Protein AF-A0A7V1Z6K3-F1 (afdb_monomer_lite)

Secondary structure (DSSP, 8-state):
---HHHHHHHHHHHHHHHTT---SPPPHHHHHHHHH-HHHHHHHHHHHHHHHHHHHS-PPPPSS-HHHHHHHHHHHHHHHHHHHHHHHHHHHHHHHHHHHHHHHHS-----THHHHTTTT----STTSSS--S-------------------------------HHHHHHHTS-HHHHHHHHHHHHHHHHHHHHHHHHTTSTTPPPPPPPHHHHHHHHHHHHHHHHHHHHTTS--GGG----

pLDDT: mean 70.97, std 20.55, range [34.81, 98.19]

Structure (mmCIF, N/CA/C/O backbone):
data_AF-A0A7V1Z6K3-F1
#
_entry.id   AF-A0A7V1Z6K3-F1
#
loop_
_atom_site.group_PDB
_atom_site.id
_atom_site.type_symbol
_atom_site.label_atom_id
_atom_site.label_alt_id
_atom_site.label_comp_id
_atom_site.label_asym_id
_atom_site.label_entity_id
_atom_site.label_seq_id
_atom_site.pdbx_PDB_ins_code
_atom_site.Cartn_x
_atom_site.Cartn_y
_atom_site.Cartn_z
_atom_site.occupancy
_atom_site.B_iso_or_equiv
_atom_site.auth_seq_id
_atom_site.auth_comp_id
_atom_site.auth_asym_id
_atom_site.auth_atom_id
_atom_site.pdbx_PDB_model_num
ATOM 1 N N . MET A 1 1 ? -29.858 19.186 30.151 1.00 49.78 1 MET A N 1
ATOM 2 C CA . MET A 1 1 ? -29.370 19.042 28.762 1.00 49.78 1 MET A CA 1
ATOM 3 C C . MET A 1 1 ? -27.917 18.583 28.813 1.00 49.78 1 MET A C 1
ATOM 5 O O . MET A 1 1 ? -27.061 19.369 29.191 1.00 49.78 1 MET A O 1
ATOM 9 N N . LYS A 1 2 ? -27.649 17.292 28.568 1.00 55.41 2 LYS A N 1
ATOM 10 C CA . LYS A 1 2 ? -26.280 16.743 28.526 1.00 55.41 2 LYS A CA 1
ATOM 11 C C . LYS A 1 2 ? -25.554 17.328 27.310 1.00 55.41 2 LYS A C 1
ATOM 13 O O . LYS A 1 2 ? -26.134 17.393 26.231 1.00 55.41 2 LYS A O 1
ATOM 18 N N . SER A 1 3 ? -24.321 17.784 27.497 1.00 59.12 3 SER A N 1
ATOM 19 C CA . SER A 1 3 ? -23.484 18.360 26.447 1.00 59.12 3 SER A CA 1
ATOM 20 C C . SER A 1 3 ? -23.285 17.347 25.311 1.00 59.12 3 SER A C 1
ATOM 22 O O . SER A 1 3 ? -22.744 16.267 25.519 1.00 59.12 3 SER A O 1
ATOM 24 N N . ALA A 1 4 ? -23.738 17.684 24.100 1.00 77.44 4 ALA A N 1
ATOM 25 C CA . ALA A 1 4 ? -23.647 16.807 22.925 1.00 77.44 4 ALA A CA 1
ATOM 26 C C . ALA A 1 4 ? -22.202 16.631 22.408 1.00 77.44 4 ALA A C 1
ATOM 28 O O . ALA A 1 4 ? -21.864 15.602 21.829 1.00 77.44 4 ALA A O 1
ATOM 29 N N . ARG A 1 5 ? -21.331 17.618 22.662 1.00 86.44 5 ARG A N 1
ATOM 30 C CA . ARG A 1 5 ? -19.934 17.644 22.194 1.00 86.44 5 ARG A CA 1
ATOM 31 C C . ARG A 1 5 ? -19.065 16.465 22.681 1.00 86.44 5 ARG A C 1
ATOM 33 O O . ARG A 1 5 ? -18.424 15.8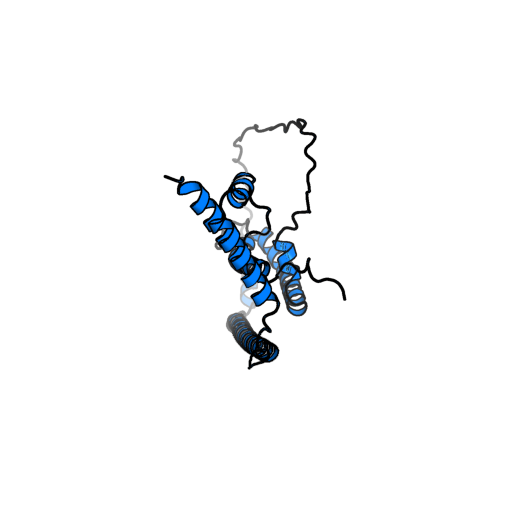55 21.834 1.00 86.44 5 ARG A O 1
ATOM 40 N N . PRO A 1 6 ? -19.021 16.092 23.978 1.00 90.50 6 PRO A N 1
ATOM 41 C CA . PRO A 1 6 ? -18.181 14.978 24.438 1.00 90.50 6 PRO A CA 1
ATOM 42 C C . PRO A 1 6 ? -18.599 13.614 23.868 1.00 90.50 6 PRO A C 1
ATOM 44 O O . PRO A 1 6 ? -17.731 12.803 23.550 1.00 90.50 6 PRO A O 1
ATOM 47 N N . CYS A 1 7 ? -19.901 13.382 23.659 1.00 95.94 7 CYS A N 1
ATOM 48 C CA . CYS A 1 7 ? -20.378 12.157 23.013 1.00 95.94 7 CYS A CA 1
ATOM 49 C C . CYS A 1 7 ? -19.880 12.056 21.566 1.00 95.94 7 CYS A C 1
ATOM 51 O O . CYS A 1 7 ? -19.501 10.978 21.122 1.00 95.94 7 CYS A O 1
ATOM 53 N N . GLN A 1 8 ? -19.854 13.179 20.843 1.00 96.06 8 GLN A N 1
ATOM 54 C CA . GLN A 1 8 ? -19.371 13.225 19.465 1.00 96.06 8 GLN A CA 1
ATOM 55 C C . GLN A 1 8 ? -17.869 12.924 19.375 1.00 96.06 8 GLN A C 1
ATOM 57 O O . GLN A 1 8 ? -17.459 12.142 18.525 1.00 96.06 8 GLN A O 1
ATOM 62 N N . VAL A 1 9 ? -17.054 13.477 20.281 1.00 95.44 9 VAL A N 1
ATOM 63 C CA . VAL A 1 9 ? -15.609 13.180 20.333 1.00 95.44 9 VAL A CA 1
ATOM 64 C C . VAL A 1 9 ? -15.367 11.695 20.621 1.00 95.44 9 VAL A C 1
ATOM 66 O O . VAL A 1 9 ? -14.554 11.066 19.950 1.00 95.44 9 VAL A O 1
ATOM 69 N N . CYS A 1 10 ? -16.106 11.115 21.571 1.00 96.62 10 CYS A N 1
ATOM 70 C CA . CYS A 1 10 ? -16.016 9.687 21.875 1.00 96.62 10 CYS A CA 1
ATOM 71 C C . CYS A 1 10 ? -16.455 8.815 20.688 1.00 96.62 10 CYS A C 1
ATOM 73 O O . CYS A 1 10 ? -15.793 7.832 20.378 1.00 96.62 10 CYS A O 1
ATOM 75 N N . GLN A 1 11 ? -17.527 9.196 19.990 1.00 97.00 11 GLN A N 1
ATOM 76 C CA . GLN A 1 11 ? -17.992 8.485 18.801 1.00 97.00 11 GLN A CA 1
ATOM 77 C C . GLN A 1 11 ? -16.965 8.524 17.666 1.00 97.00 11 GLN A C 1
ATOM 79 O O . GLN A 1 11 ? -16.714 7.487 17.061 1.00 97.00 11 GLN A O 1
ATOM 84 N N . ASN A 1 12 ? -16.352 9.680 17.404 1.00 96.38 12 ASN A N 1
ATOM 85 C CA . ASN A 1 12 ? -15.303 9.795 16.392 1.00 96.38 12 ASN A CA 1
ATOM 86 C C . ASN A 1 12 ? -14.096 8.918 16.742 1.00 96.38 12 ASN A C 1
ATOM 88 O O . ASN A 1 12 ? -13.569 8.246 15.869 1.00 96.38 12 ASN A 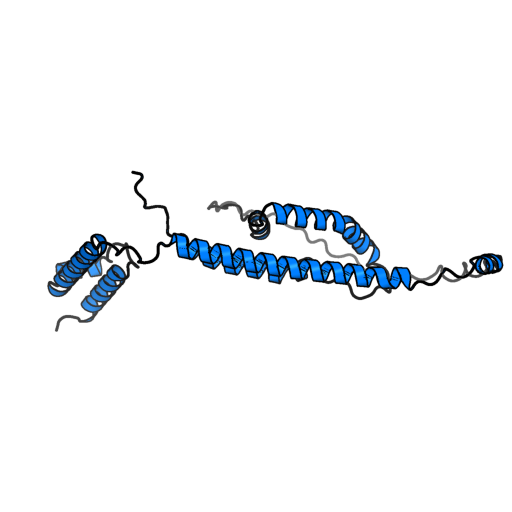O 1
ATOM 92 N N . TRP A 1 13 ? -13.704 8.873 18.018 1.00 96.62 13 TRP A N 1
ATOM 93 C CA . TRP A 1 13 ? -12.616 8.002 18.463 1.00 96.62 13 TRP A CA 1
ATOM 94 C C . TRP A 1 13 ? -12.956 6.504 18.330 1.00 96.62 13 TRP A C 1
ATOM 96 O O . TRP A 1 13 ? -12.120 5.713 17.905 1.00 96.62 13 TRP A O 1
ATOM 106 N N . ILE A 1 14 ? -14.194 6.097 18.640 1.00 97.12 14 ILE A N 1
ATOM 107 C CA . ILE A 1 14 ? -14.647 4.713 18.404 1.00 97.12 14 ILE A CA 1
ATOM 108 C C . ILE A 1 14 ? -14.619 4.387 16.903 1.00 97.12 14 ILE A C 1
ATOM 110 O O . ILE A 1 14 ? -14.245 3.279 16.532 1.00 97.12 14 ILE A O 1
ATOM 114 N N . GLN A 1 15 ? -14.986 5.342 16.046 1.00 96.94 15 GLN A N 1
ATOM 115 C CA . GLN A 1 15 ? -14.943 5.167 14.596 1.00 96.94 15 GLN A CA 1
ATOM 116 C C . GLN A 1 15 ? -13.504 4.969 14.098 1.00 96.94 15 GLN A C 1
ATOM 118 O O . GLN A 1 15 ? -13.240 3.975 13.435 1.00 96.94 15 GLN A O 1
ATOM 123 N N . THR A 1 16 ? -12.554 5.813 14.514 1.00 96.19 16 THR A N 1
ATOM 124 C CA . THR A 1 16 ? -11.133 5.652 14.143 1.00 96.19 16 THR A CA 1
ATOM 125 C C . THR A 1 16 ? -10.532 4.336 14.643 1.00 96.19 16 THR A C 1
ATOM 127 O O . THR A 1 16 ? -9.636 3.778 14.013 1.00 96.19 16 THR A O 1
ATOM 130 N N . LEU A 1 17 ? -11.038 3.816 15.767 1.00 95.56 17 LEU A N 1
ATOM 131 C CA . LEU A 1 17 ? -10.670 2.499 16.287 1.00 95.56 17 LEU A CA 1
ATOM 132 C C . LEU A 1 17 ? -11.230 1.360 15.415 1.00 95.56 17 LEU A C 1
ATOM 134 O O . LEU A 1 17 ? -10.537 0.373 15.191 1.00 95.56 17 LEU A O 1
ATOM 138 N N . LEU A 1 18 ? -12.454 1.492 14.892 1.00 96.00 18 LEU A N 1
ATOM 139 C CA . LEU A 1 18 ? -13.043 0.525 13.954 1.00 96.00 18 LEU A CA 1
ATOM 140 C C . LEU A 1 18 ? -12.371 0.546 12.575 1.00 96.00 18 LEU A C 1
ATOM 142 O O . LEU A 1 18 ? -12.244 -0.504 11.951 1.00 96.00 18 LEU A O 1
ATOM 146 N N . ASP A 1 19 ? -11.905 1.714 12.136 1.00 96.00 19 ASP A N 1
ATOM 147 C CA . ASP A 1 19 ? -11.198 1.895 10.863 1.00 96.00 19 ASP A CA 1
ATOM 148 C C . ASP A 1 19 ? -9.725 1.436 10.932 1.00 96.00 19 ASP A C 1
ATOM 150 O O . ASP A 1 19 ? -8.994 1.499 9.945 1.00 96.00 19 ASP A O 1
ATOM 154 N N . ASN A 1 20 ? -9.289 0.922 12.091 1.00 92.25 20 ASN A N 1
ATOM 155 C CA . ASN A 1 20 ? -7.926 0.460 12.355 1.00 92.25 20 ASN A CA 1
ATOM 156 C C . ASN A 1 20 ? -6.853 1.561 12.202 1.00 92.25 20 ASN A C 1
ATOM 158 O O . ASN A 1 20 ? -5.672 1.271 12.006 1.00 92.25 20 ASN A O 1
ATOM 162 N N . GLU A 1 21 ? -7.267 2.829 12.298 1.00 91.50 21 GLU A N 1
ATOM 163 C CA . GLU A 1 21 ? -6.408 4.007 12.144 1.00 91.50 21 GLU A CA 1
ATOM 164 C C . GLU A 1 21 ? -5.775 4.445 13.470 1.00 91.50 21 GLU A C 1
ATOM 166 O O . GLU A 1 21 ? -4.755 5.137 13.470 1.00 91.50 21 GLU A O 1
ATOM 171 N N . CYS A 1 22 ? -6.343 4.043 14.615 1.00 80.31 22 CYS A N 1
ATOM 172 C CA . CYS A 1 22 ? -5.775 4.357 15.922 1.00 80.31 22 CYS A CA 1
ATOM 173 C C . CYS A 1 22 ? -5.611 3.127 16.826 1.00 80.31 22 CYS A C 1
ATOM 175 O O . CYS A 1 22 ? -6.577 2.518 17.281 1.00 80.31 22 CYS A O 1
ATOM 177 N N . TRP A 1 23 ? -4.357 2.835 17.171 1.00 82.19 23 TRP A N 1
ATOM 178 C CA . TRP A 1 23 ? -3.984 1.928 18.267 1.00 82.19 23 TRP A CA 1
ATOM 179 C C . TRP A 1 23 ? -3.614 2.685 19.549 1.00 82.19 23 TRP A C 1
ATOM 181 O O . TRP A 1 23 ? -3.215 2.090 20.545 1.00 82.19 23 TRP A O 1
ATOM 191 N N . VAL A 1 24 ? -3.715 4.015 19.512 1.00 88.81 24 VAL A N 1
ATOM 192 C CA . VAL A 1 24 ? -3.319 4.899 20.608 1.00 88.81 24 VAL A CA 1
ATOM 193 C C . VAL A 1 24 ? -4.391 4.893 21.695 1.00 88.81 24 VAL A C 1
ATOM 195 O O . VAL A 1 24 ? -5.591 4.892 21.403 1.00 88.81 24 VAL A O 1
ATOM 198 N N . GLU A 1 25 ? -3.953 4.924 22.955 1.00 91.44 25 GLU A N 1
ATOM 199 C CA . GLU A 1 25 ? -4.845 5.069 24.104 1.00 91.44 25 GLU A CA 1
ATOM 200 C C . GLU A 1 25 ? -5.769 6.294 23.950 1.00 91.44 25 GLU A C 1
ATOM 202 O O . GLU A 1 25 ? -5.350 7.342 23.443 1.00 91.44 25 GLU A O 1
ATOM 207 N N . PRO A 1 26 ? -7.043 6.193 24.377 1.00 93.50 26 PRO A N 1
ATOM 208 C CA . PRO A 1 26 ? -7.972 7.309 24.291 1.00 93.50 26 PRO A CA 1
ATOM 209 C C . PRO A 1 26 ? -7.441 8.502 25.084 1.00 93.50 26 PRO A C 1
ATOM 211 O O . PRO A 1 26 ? -6.980 8.355 26.217 1.00 93.50 26 PRO A O 1
ATOM 214 N N . ALA A 1 27 ? -7.595 9.708 24.533 1.00 94.75 27 ALA A N 1
ATOM 215 C CA . ALA A 1 27 ? -7.284 10.930 25.266 1.00 94.75 27 ALA A CA 1
ATOM 216 C C . ALA A 1 27 ? -7.992 10.930 26.643 1.00 94.75 27 ALA A C 1
ATOM 218 O O . ALA A 1 27 ? -9.146 10.488 26.729 1.00 94.75 27 ALA A O 1
ATOM 219 N N . PRO A 1 28 ? -7.383 11.478 27.714 1.00 95.69 28 PRO A N 1
ATOM 220 C CA . PRO A 1 28 ? -7.932 11.402 29.073 1.00 95.69 28 PRO A CA 1
ATOM 221 C C . PRO A 1 28 ? -9.391 11.870 29.192 1.00 95.69 28 PRO A C 1
ATOM 223 O O . PRO A 1 28 ? -10.180 11.293 29.940 1.00 95.69 28 PRO A O 1
ATOM 226 N N . ALA A 1 29 ? -9.782 12.875 28.400 1.00 94.25 29 ALA A N 1
ATOM 227 C CA . ALA A 1 29 ? -11.156 13.374 28.335 1.00 94.25 29 ALA A CA 1
ATOM 228 C C . ALA A 1 29 ? -12.162 12.322 27.823 1.00 94.25 29 ALA A C 1
ATOM 230 O O . ALA A 1 29 ? -13.284 12.241 28.325 1.00 94.25 29 ALA A O 1
ATOM 231 N N . VAL A 1 30 ? -11.767 11.491 26.851 1.00 96.00 30 VAL A N 1
ATOM 232 C CA . VAL A 1 30 ? -12.587 10.383 26.334 1.00 96.00 30 VAL A CA 1
ATOM 233 C C . VAL A 1 30 ? -12.700 9.284 27.388 1.00 96.00 30 VAL A C 1
ATOM 235 O O . VAL A 1 30 ? -13.804 8.801 27.637 1.00 96.00 30 VAL A O 1
ATOM 238 N N . GLY A 1 31 ? -11.604 8.960 28.082 1.00 95.81 31 GLY A N 1
ATOM 239 C CA . GLY A 1 31 ? -11.614 8.012 29.201 1.00 95.81 31 GLY A CA 1
ATOM 240 C C . GLY A 1 31 ? -12.573 8.430 30.324 1.00 95.81 31 GLY A C 1
ATOM 241 O O . GLY A 1 31 ? -13.433 7.651 30.740 1.00 95.81 31 GLY A O 1
ATOM 242 N N . GLN A 1 32 ? -12.512 9.695 30.755 1.00 95.94 32 GLN A N 1
ATOM 243 C CA . GLN A 1 32 ? -13.441 10.251 31.751 1.00 95.94 32 GLN A CA 1
ATOM 244 C C . GLN A 1 32 ? -14.902 10.239 31.263 1.00 95.94 32 GLN A C 1
ATOM 246 O O . GLN A 1 32 ? -15.830 9.969 32.035 1.00 95.94 32 GLN A O 1
ATOM 251 N N . HIS A 1 33 ? -15.135 10.492 29.971 1.00 96.25 33 HIS A N 1
ATOM 252 C CA . HIS A 1 33 ? -16.476 10.417 29.397 1.00 96.25 33 HIS A CA 1
ATOM 253 C C . HIS A 1 33 ? -17.023 8.981 29.377 1.00 96.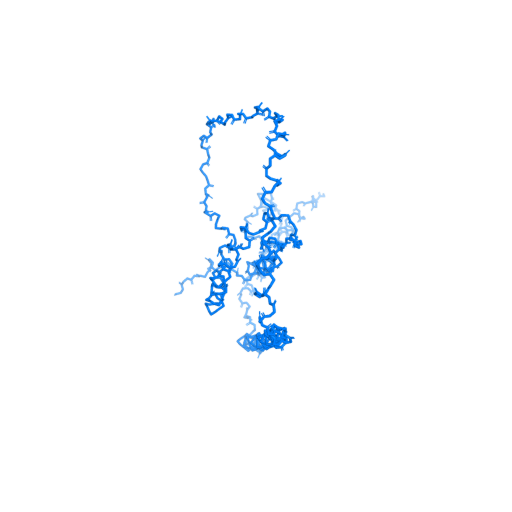25 33 HIS A C 1
ATOM 255 O O . HIS A 1 33 ? -18.158 8.757 29.791 1.00 96.25 33 HIS A O 1
ATOM 261 N N . LEU A 1 34 ? -16.223 7.991 28.977 1.00 97.00 34 LEU A N 1
ATOM 262 C CA . LEU A 1 34 ? -16.607 6.571 28.985 1.00 97.00 34 LEU A CA 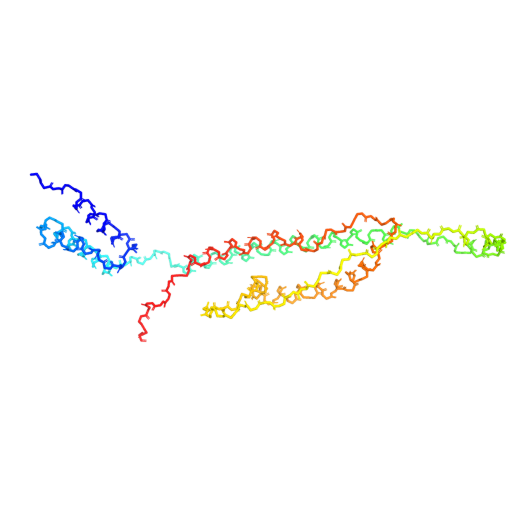1
ATOM 263 C C . LEU A 1 34 ? -16.932 6.056 30.402 1.00 97.00 34 LEU A C 1
ATOM 265 O O . LEU A 1 34 ? -17.841 5.236 30.593 1.00 97.00 34 LEU A O 1
ATOM 269 N N . ALA A 1 35 ? -16.247 6.585 31.419 1.00 96.88 35 ALA A N 1
ATOM 270 C CA . ALA A 1 35 ? -16.529 6.284 32.821 1.00 96.88 35 ALA A CA 1
ATOM 271 C C . ALA A 1 35 ? -17.888 6.836 33.301 1.00 96.88 35 ALA A C 1
ATOM 273 O O . ALA A 1 35 ? -18.522 6.232 34.166 1.00 96.88 35 ALA A O 1
ATOM 274 N N . SER A 1 36 ? -18.381 7.931 32.714 1.00 96.44 36 SER A N 1
ATOM 275 C CA . SER A 1 36 ? -19.627 8.600 33.133 1.00 96.44 36 SER A CA 1
ATOM 276 C C . SER A 1 36 ? -20.830 8.341 32.214 1.00 96.44 36 SER A C 1
ATOM 278 O O . SER A 1 36 ? -21.978 8.466 32.646 1.00 96.44 36 SER A O 1
ATOM 280 N N . CYS A 1 37 ? -20.600 7.973 30.951 1.00 97.25 37 CYS A N 1
ATOM 281 C CA . CYS A 1 37 ? -21.634 7.824 29.930 1.00 97.25 37 CYS A CA 1
ATOM 282 C C . CYS A 1 37 ? -21.892 6.341 29.587 1.00 97.25 37 CYS A C 1
ATOM 284 O O . CYS A 1 37 ? -21.104 5.748 28.844 1.00 97.25 37 CYS A O 1
ATOM 286 N N . PRO A 1 38 ? -23.003 5.731 30.058 1.00 97.19 38 PRO A N 1
ATOM 287 C CA . PRO A 1 38 ? -23.287 4.313 29.812 1.00 97.19 38 PRO A CA 1
ATOM 288 C C . PRO A 1 38 ? -23.487 4.005 28.322 1.00 97.19 38 PRO A C 1
ATOM 290 O O . PRO A 1 38 ? -22.979 3.006 27.832 1.00 97.19 38 PRO A O 1
ATOM 293 N N . VAL A 1 39 ? -24.112 4.918 27.573 1.00 96.88 39 VAL A N 1
ATOM 294 C CA . VAL A 1 39 ? -24.357 4.750 26.130 1.00 96.88 39 VAL A CA 1
ATOM 295 C C . VAL A 1 39 ? -23.048 4.639 25.341 1.00 96.88 39 VAL A C 1
ATOM 297 O O . VAL A 1 39 ? -22.920 3.791 24.464 1.00 96.88 39 VAL A O 1
ATOM 300 N N . CYS A 1 40 ? -22.053 5.482 25.640 1.00 97.25 40 CYS A N 1
ATOM 301 C CA . CYS A 1 40 ? -20.762 5.411 24.948 1.00 97.25 40 CYS A CA 1
ATOM 302 C C . CYS A 1 40 ? -19.968 4.161 25.349 1.00 97.25 40 CYS A C 1
ATOM 304 O O . CYS A 1 40 ? -19.255 3.602 24.521 1.00 97.25 40 CYS A O 1
ATOM 306 N N . ARG A 1 41 ? -20.138 3.679 26.586 1.00 98.00 41 ARG A N 1
ATOM 307 C CA . ARG A 1 41 ? -19.538 2.423 27.049 1.00 98.00 41 ARG A CA 1
ATOM 308 C C . ARG A 1 41 ? -20.123 1.204 26.341 1.00 98.00 41 ARG A C 1
ATOM 310 O O . ARG A 1 41 ? -19.364 0.352 25.898 1.00 98.00 41 ARG A O 1
ATOM 317 N N . GLU A 1 42 ? -21.444 1.141 26.197 1.00 98.19 42 GLU A N 1
ATOM 318 C CA . GLU A 1 42 ? -22.120 0.081 25.438 1.00 98.19 42 GLU A CA 1
ATOM 319 C C . GLU A 1 42 ? -21.672 0.072 23.972 1.00 98.19 42 GLU A C 1
ATOM 321 O O . GLU A 1 42 ? -21.369 -0.985 23.425 1.00 98.19 42 GLU A O 1
ATOM 326 N N . ARG A 1 43 ? -21.542 1.254 23.352 1.00 97.88 43 ARG A N 1
ATOM 327 C CA . ARG A 1 43 ? -21.010 1.385 21.985 1.00 97.88 43 ARG A CA 1
ATOM 328 C C . ARG A 1 43 ? -19.570 0.895 21.867 1.00 97.88 43 ARG A C 1
ATOM 330 O O . ARG A 1 43 ? -19.256 0.193 20.913 1.00 97.88 43 ARG A O 1
ATOM 337 N N . LEU A 1 44 ? -18.711 1.237 22.828 1.00 97.38 44 LEU A N 1
ATOM 338 C CA . LEU A 1 44 ? -17.332 0.750 22.851 1.00 97.38 44 LEU A CA 1
ATOM 339 C C . LEU A 1 44 ? -17.281 -0.777 23.003 1.00 97.38 44 LEU A C 1
ATOM 341 O O . LEU A 1 44 ? -16.547 -1.431 22.270 1.00 97.38 44 LEU A O 1
ATOM 345 N N . ALA A 1 45 ? -18.088 -1.349 23.900 1.00 97.94 45 ALA A N 1
ATOM 346 C CA . ALA A 1 45 ? -18.171 -2.797 24.077 1.00 97.94 45 ALA A CA 1
ATOM 347 C C . ALA A 1 45 ? -18.653 -3.503 22.797 1.00 97.94 45 ALA A C 1
ATOM 349 O O . ALA A 1 45 ? -18.092 -4.526 22.409 1.00 97.94 45 ALA A O 1
ATOM 350 N N . ALA A 1 46 ? -19.642 -2.933 22.100 1.00 97.69 46 ALA A N 1
ATOM 351 C CA . ALA A 1 46 ? -20.108 -3.442 20.812 1.00 97.69 46 ALA A CA 1
ATOM 352 C C . ALA A 1 46 ? -19.021 -3.361 19.725 1.00 97.69 46 ALA A C 1
ATOM 354 O O . ALA A 1 46 ? -18.828 -4.323 18.984 1.00 97.69 46 ALA A O 1
ATOM 355 N N . ALA A 1 47 ? -18.274 -2.254 19.658 1.00 96.88 47 ALA A N 1
ATOM 356 C CA . ALA A 1 47 ? -17.154 -2.097 18.731 1.00 96.88 47 ALA A CA 1
ATOM 357 C C . ALA A 1 47 ? -16.038 -3.122 19.001 1.00 96.88 47 ALA A C 1
ATOM 359 O O . ALA A 1 47 ? -15.550 -3.765 18.076 1.00 96.88 47 ALA A O 1
ATOM 360 N N . GLN A 1 48 ? -15.682 -3.345 20.269 1.00 96.00 48 GLN A N 1
ATOM 361 C CA . GLN A 1 48 ? -14.703 -4.364 20.660 1.00 96.00 48 GLN A CA 1
ATOM 362 C C . GLN A 1 48 ? -15.177 -5.781 20.320 1.00 96.00 48 GLN A C 1
ATOM 364 O O . GLN A 1 48 ? -14.400 -6.576 19.793 1.00 96.00 48 GLN A O 1
ATOM 369 N N . ALA A 1 49 ? -16.451 -6.096 20.573 1.00 97.56 49 ALA A N 1
ATOM 370 C CA . ALA A 1 49 ? -17.033 -7.382 20.202 1.00 97.56 49 ALA A CA 1
ATOM 371 C C . ALA A 1 49 ? -17.003 -7.604 18.681 1.00 97.56 49 ALA A C 1
ATOM 373 O O . ALA A 1 49 ? -16.680 -8.702 18.233 1.00 97.56 49 ALA A O 1
ATOM 374 N N . LEU A 1 50 ? -17.276 -6.561 17.891 1.00 96.69 50 LEU A N 1
ATOM 375 C CA . LEU A 1 50 ? -17.184 -6.608 16.433 1.00 96.69 50 LEU A CA 1
ATOM 376 C C . LEU A 1 50 ? -15.745 -6.847 15.961 1.00 96.69 50 LEU A C 1
ATOM 378 O O . LEU A 1 50 ? -15.524 -7.724 15.131 1.00 96.69 50 LEU A O 1
ATOM 382 N N . LEU A 1 51 ? -14.764 -6.124 16.506 1.00 94.44 51 LEU A N 1
ATOM 383 C CA . LEU A 1 51 ? -13.351 -6.320 16.163 1.00 94.44 51 LEU A CA 1
ATOM 384 C C . LEU A 1 51 ? -12.866 -7.730 16.516 1.00 94.44 51 LEU A C 1
ATOM 386 O O . LEU A 1 51 ? -12.156 -8.354 15.729 1.00 94.44 51 LEU A O 1
ATOM 390 N N . LEU A 1 52 ? -13.286 -8.267 17.665 1.00 95.75 52 LEU A N 1
ATOM 391 C CA . LEU A 1 52 ? -13.016 -9.658 18.027 1.00 95.75 52 LEU A CA 1
ATOM 392 C C . LEU A 1 52 ? -13.678 -10.628 17.045 1.00 95.75 52 LEU A C 1
ATOM 394 O O . LEU A 1 52 ? -13.028 -11.565 16.591 1.00 95.75 52 LEU A O 1
ATOM 398 N N . ALA A 1 53 ? -14.938 -10.394 16.677 1.00 96.44 53 ALA A N 1
ATOM 399 C CA . ALA A 1 53 ? -15.642 -11.229 15.711 1.00 96.44 53 ALA A CA 1
ATOM 400 C C . ALA A 1 53 ? -14.954 -11.222 14.339 1.00 96.44 53 ALA A C 1
ATOM 402 O O . 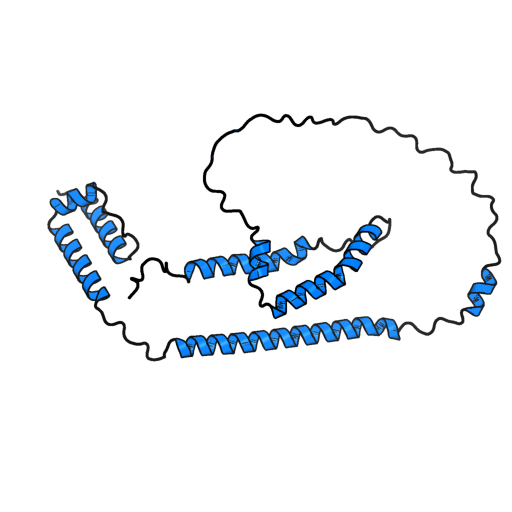ALA A 1 53 ? -14.771 -12.288 13.764 1.00 96.44 53 ALA A O 1
ATOM 403 N N . ILE A 1 54 ? -14.512 -10.058 13.850 1.00 94.31 54 ILE A N 1
ATOM 404 C CA . ILE A 1 54 ? -13.753 -9.924 12.597 1.00 94.31 54 ILE A CA 1
ATOM 405 C C . ILE A 1 54 ? -12.409 -10.652 12.699 1.00 94.31 54 ILE A C 1
ATOM 407 O O . ILE A 1 54 ? -12.021 -11.348 11.766 1.00 94.31 54 ILE A O 1
ATOM 411 N N . ARG A 1 55 ? -11.717 -10.554 13.840 1.00 92.81 55 ARG A N 1
ATOM 412 C CA . ARG A 1 55 ? -10.441 -11.248 14.065 1.00 92.81 55 ARG A CA 1
ATOM 413 C C . ARG A 1 55 ? -10.575 -12.771 13.995 1.00 92.81 55 ARG A C 1
ATOM 415 O O . ARG A 1 55 ? -9.661 -13.434 13.515 1.00 92.81 55 ARG A O 1
ATOM 422 N N . TYR A 1 56 ? -11.685 -13.318 14.484 1.00 94.19 56 TYR A N 1
ATOM 423 C CA . TYR A 1 56 ? -11.979 -14.753 14.409 1.00 94.19 56 TYR A CA 1
ATOM 424 C C . TYR A 1 56 ? -12.778 -15.146 13.165 1.00 94.19 56 TYR A C 1
ATOM 426 O O . TYR A 1 56 ? -13.060 -16.329 12.968 1.00 94.19 56 TYR A O 1
ATOM 434 N N . TRP A 1 57 ? -13.144 -14.181 12.322 1.00 95.62 57 TRP A N 1
ATOM 435 C CA . TRP A 1 57 ? -13.841 -14.460 11.083 1.00 95.62 57 TRP A CA 1
ATOM 436 C C . TRP A 1 57 ? -12.879 -15.180 10.147 1.00 95.62 57 TRP A C 1
ATOM 438 O O . TRP A 1 57 ? -11.859 -14.628 9.733 1.00 95.62 57 TRP A O 1
ATOM 448 N N . SER A 1 58 ? -13.197 -16.428 9.806 1.00 91.94 58 SER A N 1
ATOM 449 C CA . SER A 1 58 ? -12.435 -17.172 8.812 1.00 91.94 58 SER A CA 1
ATOM 450 C C . SER A 1 58 ? -12.498 -16.407 7.495 1.00 91.94 58 SER A C 1
ATOM 452 O O . SER A 1 58 ? -13.567 -16.310 6.882 1.00 91.94 58 SER A O 1
ATOM 454 N N . VAL A 1 59 ? -11.370 -15.841 7.072 1.00 87.69 59 VAL A N 1
ATOM 455 C CA . VAL A 1 59 ? -11.258 -15.221 5.753 1.00 87.69 59 VAL A CA 1
ATOM 456 C C . VAL A 1 59 ? -11.577 -16.317 4.734 1.00 87.69 59 VAL A C 1
ATOM 458 O O . VAL A 1 59 ? -10.887 -17.340 4.736 1.00 87.69 59 VAL A O 1
ATOM 461 N N . PRO A 1 60 ? -12.637 -16.173 3.916 1.00 85.19 60 PRO A N 1
ATOM 462 C CA . PRO A 1 60 ? -12.953 -17.183 2.922 1.00 85.19 60 PRO A CA 1
ATOM 463 C C . PRO A 1 60 ? -11.757 -17.324 1.987 1.00 85.19 60 PRO A C 1
ATOM 465 O O . PRO A 1 60 ? -11.231 -16.325 1.488 1.00 85.19 60 PRO A O 1
ATOM 468 N N . GLU A 1 61 ? -11.314 -18.561 1.772 1.00 84.12 61 GLU A N 1
ATOM 469 C CA . GLU A 1 61 ? -10.237 -18.827 0.829 1.00 84.12 61 GLU A CA 1
ATOM 470 C C . GLU A 1 61 ? -10.676 -18.307 -0.550 1.00 84.12 61 GLU A C 1
ATOM 472 O O . GLU A 1 61 ? -11.776 -18.636 -1.014 1.00 84.12 61 GLU A O 1
ATOM 477 N N . PRO A 1 62 ? -9.886 -17.435 -1.200 1.00 83.56 62 PRO A N 1
ATOM 478 C CA . PRO A 1 62 ? -10.268 -16.903 -2.495 1.00 83.56 62 PRO A CA 1
ATOM 479 C C . PRO A 1 62 ? -10.419 -18.061 -3.487 1.00 83.56 62 PRO A C 1
ATOM 481 O O . PRO A 1 62 ? -9.527 -18.896 -3.621 1.00 83.56 62 PRO A O 1
ATOM 484 N N . ALA A 1 63 ? -11.533 -18.085 -4.229 1.00 84.69 63 ALA A N 1
ATOM 485 C CA . ALA A 1 63 ? -11.836 -19.148 -5.196 1.00 84.69 63 ALA A CA 1
ATOM 486 C C . ALA A 1 63 ? -10.720 -19.357 -6.239 1.00 84.69 63 ALA A C 1
ATOM 488 O O . ALA A 1 63 ? -10.563 -20.440 -6.803 1.00 84.69 63 ALA A O 1
ATOM 489 N N . THR A 1 64 ? -9.928 -18.314 -6.496 1.00 83.06 64 THR A N 1
ATOM 490 C CA . THR A 1 64 ? -8.683 -18.402 -7.253 1.00 83.06 64 THR A CA 1
ATOM 491 C C . THR A 1 64 ? -7.494 -18.173 -6.328 1.00 83.06 64 THR A C 1
ATOM 493 O O . THR A 1 64 ? -7.397 -17.087 -5.749 1.00 83.06 64 THR A O 1
ATOM 496 N N . PRO A 1 65 ? -6.545 -19.122 -6.239 1.00 82.69 65 PRO A N 1
ATOM 497 C CA . PRO A 1 65 ? -5.377 -18.951 -5.395 1.00 82.69 65 PRO A CA 1
ATOM 498 C C . PRO A 1 65 ? -4.562 -17.741 -5.878 1.00 82.69 65 PRO A C 1
ATOM 500 O O . PRO A 1 65 ? -4.358 -17.596 -7.090 1.00 82.69 65 PRO A O 1
ATOM 503 N N . PRO A 1 66 ? -4.055 -16.893 -4.967 1.00 84.00 66 PRO A N 1
ATOM 504 C CA . PRO A 1 66 ? -3.290 -15.692 -5.313 1.00 84.00 66 PRO A CA 1
ATOM 505 C C . PRO A 1 66 ? -2.091 -16.007 -6.218 1.00 84.00 66 PRO A C 1
ATOM 507 O O . PRO A 1 66 ? -1.765 -15.226 -7.109 1.00 84.00 66 PRO A O 1
ATOM 510 N N . ASN A 1 67 ? -1.523 -17.210 -6.099 1.00 83.19 67 ASN A N 1
ATOM 511 C CA . ASN A 1 67 ? -0.461 -17.710 -6.973 1.00 83.19 67 ASN A CA 1
ATOM 512 C C . ASN A 1 67 ? -0.840 -17.704 -8.461 1.00 83.19 67 ASN A C 1
ATOM 514 O O . ASN A 1 67 ? 0.021 -17.454 -9.299 1.00 83.19 67 ASN A O 1
ATOM 518 N N . ARG A 1 68 ? -2.113 -17.933 -8.819 1.00 88.25 68 ARG A N 1
ATOM 519 C CA . ARG A 1 68 ? -2.564 -17.841 -10.220 1.00 88.25 68 ARG A CA 1
ATOM 520 C C . ARG A 1 68 ? -2.569 -16.404 -10.723 1.00 88.25 68 ARG A C 1
ATOM 522 O O . ARG A 1 68 ? -2.227 -16.176 -11.879 1.00 88.25 68 ARG A O 1
ATOM 529 N N . ILE A 1 69 ? -2.939 -15.448 -9.873 1.00 87.06 69 ILE A N 1
ATOM 530 C CA . ILE A 1 69 ? -2.914 -14.025 -10.224 1.00 87.06 69 ILE A CA 1
ATOM 531 C C . ILE A 1 69 ? -1.462 -13.579 -10.397 1.00 87.06 69 ILE A C 1
ATOM 533 O O . ILE A 1 69 ? -1.126 -13.009 -11.429 1.00 87.06 69 ILE A O 1
ATOM 537 N N . VAL A 1 70 ? -0.586 -13.922 -9.447 1.00 91.62 70 VAL A N 1
ATOM 538 C CA . VAL A 1 70 ? 0.850 -13.611 -9.526 1.00 91.62 70 VAL A CA 1
ATOM 539 C C . VAL A 1 70 ? 1.477 -14.236 -10.770 1.00 91.62 70 VAL A C 1
ATOM 541 O O . VAL A 1 70 ? 2.144 -13.536 -11.524 1.00 91.62 70 VAL A O 1
ATOM 544 N N . ALA A 1 71 ? 1.209 -15.516 -11.045 1.00 92.19 71 ALA A N 1
ATOM 545 C CA . ALA A 1 71 ? 1.701 -16.179 -12.250 1.00 92.19 71 ALA A CA 1
ATOM 546 C C . ALA A 1 71 ? 1.232 -15.464 -13.525 1.00 92.19 71 ALA A C 1
ATOM 548 O O . ALA A 1 71 ? 2.033 -15.242 -14.429 1.00 92.19 71 ALA A O 1
ATOM 549 N N . ARG A 1 72 ? -0.037 -15.040 -13.585 1.00 93.69 72 ARG A N 1
ATOM 550 C CA . ARG A 1 72 ? -0.573 -14.298 -14.733 1.00 93.69 72 ARG A CA 1
ATOM 551 C C . ARG A 1 72 ? 0.113 -12.944 -14.914 1.00 93.69 72 ARG A C 1
ATOM 553 O O . ARG A 1 72 ? 0.501 -12.618 -16.028 1.00 93.69 72 ARG A O 1
ATOM 560 N N . VAL A 1 73 ? 0.322 -12.203 -13.826 1.00 93.88 73 VAL A N 1
ATOM 561 C CA . VAL A 1 73 ? 1.020 -10.906 -13.850 1.00 93.88 73 VAL A CA 1
ATOM 562 C C . VAL A 1 73 ? 2.485 -11.068 -14.268 1.00 93.88 73 VAL A C 1
ATOM 564 O O . VAL A 1 73 ? 3.008 -10.237 -15.006 1.00 93.88 73 VAL A O 1
ATOM 567 N N . LEU A 1 74 ? 3.162 -12.134 -13.830 1.00 94.44 74 LEU A N 1
ATOM 568 C CA . LEU A 1 74 ? 4.542 -12.415 -14.236 1.00 94.44 74 LEU A CA 1
ATOM 569 C C . LEU A 1 74 ? 4.641 -12.769 -15.723 1.00 94.44 74 LEU A C 1
ATOM 571 O O . LEU A 1 74 ? 5.529 -12.252 -16.399 1.00 94.44 74 LEU A O 1
ATOM 575 N N . VAL A 1 75 ? 3.718 -13.587 -16.238 1.00 96.50 75 VAL A N 1
ATOM 576 C CA . VAL A 1 75 ? 3.641 -13.908 -17.673 1.00 96.50 75 VAL A CA 1
ATOM 577 C C . VAL A 1 75 ? 3.399 -12.641 -18.493 1.00 96.50 75 VAL A C 1
ATOM 579 O O . VAL A 1 75 ? 4.141 -12.377 -19.434 1.00 96.50 75 VAL A O 1
ATOM 582 N N . GLU A 1 76 ? 2.447 -11.802 -18.086 1.00 94.62 76 GLU A N 1
ATOM 583 C CA . GLU A 1 76 ? 2.140 -10.545 -18.776 1.00 94.62 76 GLU A CA 1
ATOM 584 C C . GLU A 1 76 ? 3.339 -9.579 -18.781 1.00 94.62 76 GLU A C 1
ATOM 586 O O . GLU A 1 76 ? 3.670 -8.984 -19.808 1.00 94.62 76 GLU A O 1
ATOM 591 N N . ARG A 1 77 ? 4.068 -9.470 -17.662 1.00 91.94 77 ARG A N 1
ATOM 592 C CA . ARG A 1 77 ? 5.308 -8.675 -17.604 1.00 91.94 77 ARG A CA 1
ATOM 593 C C . ARG A 1 77 ? 6.410 -9.237 -18.499 1.00 91.94 77 ARG A C 1
ATOM 595 O O . ARG A 1 77 ? 7.157 -8.461 -19.094 1.00 91.94 77 ARG A O 1
ATOM 602 N N . GLN A 1 78 ? 6.526 -10.560 -18.591 1.00 95.06 78 GLN A N 1
ATOM 603 C CA . GLN A 1 78 ? 7.521 -11.214 -19.438 1.00 95.06 78 GLN A CA 1
ATOM 604 C C . GLN A 1 78 ? 7.209 -11.039 -20.931 1.00 95.06 78 GLN A C 1
ATOM 606 O O . GLN A 1 78 ? 8.120 -10.885 -21.743 1.00 95.06 78 GLN A O 1
ATOM 611 N N . GLU A 1 79 ? 5.934 -11.035 -21.311 1.00 94.31 79 GLU A N 1
ATOM 612 C CA . GLU A 1 79 ? 5.515 -10.734 -22.682 1.00 94.31 79 GLU A CA 1
ATOM 613 C C . GLU A 1 79 ? 5.829 -9.277 -23.043 1.00 94.31 79 GLU A C 1
ATOM 615 O O . GLU A 1 79 ? 6.481 -9.017 -24.056 1.00 94.31 79 GLU A O 1
ATOM 620 N N . GLN A 1 80 ? 5.505 -8.331 -22.155 1.00 93.31 80 GLN A N 1
ATOM 621 C CA . GLN A 1 80 ? 5.829 -6.917 -22.365 1.00 93.31 80 GLN A CA 1
ATOM 622 C C . GLN A 1 80 ? 7.340 -6.657 -22.467 1.00 93.31 80 GLN A C 1
ATOM 624 O O . GLN A 1 80 ? 7.768 -5.828 -23.273 1.00 93.31 80 GLN A O 1
ATOM 629 N N . SER A 1 81 ? 8.171 -7.341 -21.671 1.00 92.19 81 SER A N 1
ATOM 630 C CA . SER A 1 81 ? 9.627 -7.169 -21.744 1.00 92.19 81 SER A CA 1
ATOM 631 C C . SER A 1 81 ? 10.205 -7.711 -23.052 1.00 92.19 81 SER A C 1
ATOM 633 O O . SER A 1 81 ? 11.077 -7.074 -23.644 1.00 92.19 81 SER A O 1
ATOM 635 N N . ARG A 1 82 ? 9.676 -8.833 -23.557 1.00 93.44 82 ARG A N 1
ATOM 636 C CA . ARG A 1 82 ? 10.054 -9.395 -24.862 1.00 93.44 82 ARG A CA 1
ATOM 637 C C . ARG A 1 82 ? 9.712 -8.460 -26.010 1.00 93.44 82 ARG A C 1
ATOM 639 O O . ARG A 1 82 ? 10.536 -8.285 -26.905 1.00 93.44 82 ARG A O 1
ATOM 646 N N . ASP A 1 83 ? 8.543 -7.834 -25.977 1.00 92.88 83 ASP A N 1
ATOM 647 C CA . ASP A 1 83 ? 8.161 -6.890 -27.023 1.00 92.88 83 ASP A CA 1
ATOM 648 C C . ASP A 1 83 ? 9.017 -5.624 -26.977 1.00 92.88 83 ASP A C 1
ATOM 650 O O . ASP A 1 83 ? 9.497 -5.177 -28.018 1.00 92.88 83 ASP A O 1
ATOM 654 N N . ARG A 1 84 ? 9.325 -5.101 -25.784 1.00 91.38 84 ARG A N 1
ATOM 655 C CA . ARG A 1 84 ? 10.285 -3.993 -25.639 1.00 91.38 84 ARG A CA 1
ATOM 656 C C . ARG A 1 84 ? 11.662 -4.353 -26.192 1.00 91.38 84 ARG A C 1
ATOM 658 O O . ARG A 1 84 ? 12.233 -3.562 -26.934 1.00 91.38 84 ARG A O 1
ATOM 665 N N . LEU A 1 85 ? 12.174 -5.546 -25.889 1.00 94.81 85 LEU A N 1
ATOM 666 C CA . LEU A 1 85 ? 13.452 -6.023 -26.426 1.00 94.81 85 LEU A CA 1
ATOM 667 C C . LEU A 1 85 ? 13.427 -6.131 -27.955 1.00 94.81 85 LEU A C 1
ATOM 669 O O . LEU A 1 85 ? 14.374 -5.702 -28.605 1.00 94.81 85 LEU A O 1
ATOM 673 N N . ARG A 1 86 ? 12.337 -6.633 -28.548 1.00 93.81 86 ARG A N 1
ATOM 674 C CA . ARG A 1 86 ? 12.171 -6.673 -30.012 1.00 93.81 86 ARG A CA 1
ATOM 675 C C . ARG A 1 86 ? 12.197 -5.278 -30.628 1.00 93.81 86 ARG A C 1
ATOM 677 O O . ARG A 1 86 ? 12.866 -5.085 -31.638 1.00 93.81 86 ARG A O 1
ATOM 684 N N . TRP A 1 87 ? 11.517 -4.312 -30.012 1.00 95.38 87 TRP A N 1
ATOM 685 C CA . TRP A 1 87 ? 11.538 -2.919 -30.461 1.00 95.38 87 TRP A CA 1
ATOM 686 C C . TRP A 1 87 ? 12.928 -2.292 -30.349 1.00 95.38 87 TRP A C 1
ATOM 688 O O . TRP A 1 87 ? 13.368 -1.631 -31.287 1.00 95.38 87 TRP A O 1
ATOM 698 N N . LEU A 1 88 ? 13.646 -2.538 -29.250 1.00 95.19 88 LEU A N 1
ATOM 699 C CA . LEU A 1 88 ? 15.017 -2.053 -29.067 1.00 95.19 88 LEU A CA 1
ATOM 700 C C . LEU A 1 88 ? 15.989 -2.677 -30.078 1.00 95.19 88 LEU A C 1
ATOM 702 O O . LEU A 1 88 ? 16.809 -1.961 -30.647 1.00 95.19 88 LEU A O 1
ATOM 706 N N . LEU A 1 89 ? 15.863 -3.979 -30.358 1.00 95.69 89 LEU A N 1
ATOM 707 C CA . LEU A 1 89 ? 16.654 -4.661 -31.388 1.00 95.69 89 LEU A CA 1
ATOM 708 C C . LEU A 1 89 ? 16.326 -4.155 -32.800 1.00 95.69 89 LEU A C 1
ATOM 710 O O . LEU A 1 89 ? 17.224 -3.967 -33.615 1.00 95.69 89 LEU A O 1
ATOM 714 N N . ALA A 1 90 ? 15.051 -3.901 -33.101 1.00 95.31 90 ALA A N 1
ATOM 715 C CA . ALA A 1 90 ? 14.658 -3.316 -34.379 1.00 95.31 90 ALA A CA 1
ATOM 716 C C . ALA A 1 90 ? 15.227 -1.896 -34.545 1.00 95.31 90 ALA A C 1
ATOM 718 O O . ALA A 1 90 ? 15.749 -1.559 -35.608 1.00 95.31 90 ALA A O 1
ATOM 719 N N . ALA A 1 91 ? 15.180 -1.081 -33.487 1.00 96.19 91 ALA A N 1
ATOM 720 C CA . ALA A 1 91 ? 15.744 0.264 -33.484 1.00 96.19 91 ALA A CA 1
ATOM 721 C C . ALA A 1 91 ? 17.275 0.255 -33.639 1.00 96.19 91 ALA A C 1
ATOM 723 O O . ALA A 1 91 ? 17.811 1.055 -34.407 1.00 96.19 91 ALA A O 1
ATOM 724 N N . SER A 1 92 ? 17.982 -0.664 -32.971 1.00 94.88 92 SER A N 1
ATOM 725 C CA . SER A 1 92 ? 19.442 -0.766 -33.085 1.00 94.88 92 SER A CA 1
ATOM 726 C C . SER A 1 92 ? 19.882 -1.201 -34.485 1.00 94.88 92 SER A C 1
ATOM 728 O O . SER A 1 92 ? 20.795 -0.598 -35.047 1.00 94.88 92 SER A O 1
ATOM 730 N N . LEU A 1 93 ? 19.193 -2.167 -35.103 1.00 95.75 93 LEU A N 1
ATOM 731 C CA . LEU A 1 93 ? 19.455 -2.573 -36.489 1.00 95.75 93 LEU A CA 1
ATOM 732 C C . LEU A 1 93 ? 19.221 -1.429 -37.483 1.00 95.75 93 LEU A C 1
ATOM 734 O O . LEU A 1 93 ? 20.001 -1.256 -38.420 1.00 95.75 93 LEU A O 1
ATOM 738 N N . LEU A 1 94 ? 18.179 -0.624 -37.267 1.00 96.88 94 LEU A N 1
ATOM 739 C CA . LEU A 1 94 ? 17.878 0.528 -38.114 1.00 96.88 94 LEU A CA 1
ATOM 740 C C . LEU A 1 94 ? 18.962 1.613 -38.000 1.00 96.88 94 LEU A C 1
ATOM 742 O O . LEU A 1 94 ? 19.379 2.164 -39.018 1.00 96.88 94 LEU A O 1
ATOM 746 N N . LEU A 1 95 ? 19.474 1.868 -36.791 1.00 95.75 95 LEU A N 1
ATOM 747 C CA . LEU A 1 95 ? 20.601 2.782 -36.572 1.00 95.75 95 LEU A CA 1
ATOM 748 C C . LEU A 1 95 ? 21.889 2.290 -37.244 1.00 95.75 95 LEU A C 1
ATOM 750 O O . LEU A 1 95 ? 22.570 3.081 -37.894 1.00 95.75 95 LEU A O 1
ATOM 754 N N . VAL A 1 96 ? 22.201 0.992 -37.150 1.00 95.75 96 VAL A N 1
ATOM 755 C CA . VAL A 1 96 ? 23.363 0.401 -37.838 1.00 95.75 96 VAL A CA 1
ATOM 756 C C . VAL A 1 96 ? 23.220 0.527 -39.357 1.00 95.75 96 VAL A C 1
ATOM 758 O O . VAL A 1 96 ? 24.170 0.924 -40.028 1.00 95.75 96 VAL A O 1
ATOM 761 N N . GLY A 1 97 ? 22.030 0.266 -39.908 1.00 94.94 97 GLY A N 1
ATOM 762 C CA . GLY A 1 97 ? 21.759 0.440 -41.337 1.00 94.94 97 GLY A CA 1
ATOM 763 C C . GLY A 1 97 ? 21.922 1.890 -41.805 1.00 94.94 97 GLY A C 1
ATOM 764 O O . GLY A 1 97 ? 22.547 2.141 -42.838 1.00 94.94 97 GLY A O 1
ATOM 765 N N . LEU A 1 98 ? 21.427 2.854 -41.021 1.00 95.12 98 LEU A N 1
ATOM 766 C CA . LEU A 1 98 ? 21.594 4.285 -41.297 1.00 95.12 98 LEU A CA 1
ATOM 767 C C . LEU A 1 98 ? 23.054 4.737 -41.211 1.00 95.12 98 LEU A C 1
ATOM 769 O O . LEU A 1 98 ? 23.470 5.562 -42.018 1.00 95.12 98 LEU A O 1
ATOM 773 N N . ALA A 1 99 ? 23.832 4.202 -40.268 1.00 92.00 99 ALA A N 1
ATOM 774 C CA . ALA A 1 99 ? 25.257 4.503 -40.138 1.00 92.00 99 ALA A CA 1
ATOM 775 C C . ALA A 1 99 ? 26.096 3.875 -41.266 1.00 92.00 99 ALA A C 1
ATOM 777 O O . ALA A 1 99 ? 27.083 4.463 -41.707 1.00 92.00 99 ALA A O 1
ATOM 778 N N . TRP A 1 100 ? 25.688 2.707 -41.770 1.00 93.94 100 TRP A N 1
ATOM 779 C CA . TRP A 1 100 ? 26.366 2.017 -42.868 1.00 93.94 100 TRP A CA 1
ATOM 780 C C . TRP A 1 100 ? 26.137 2.688 -44.229 1.00 93.94 100 TRP A C 1
ATOM 782 O O . TRP A 1 100 ? 27.042 2.746 -45.063 1.00 93.94 100 TRP A O 1
ATOM 792 N N . TRP A 1 101 ? 24.942 3.241 -44.455 1.00 94.00 101 TRP A N 1
ATOM 793 C CA . TRP A 1 101 ? 24.581 3.913 -45.707 1.00 94.00 101 TRP A CA 1
ATOM 794 C C . TRP A 1 101 ? 25.611 4.962 -46.184 1.00 94.00 101 TRP A C 1
ATOM 796 O O . TRP A 1 101 ? 26.104 4.821 -47.308 1.00 94.00 101 TRP A O 1
ATOM 806 N N . PRO A 1 102 ? 26.021 5.969 -45.381 1.00 88.38 102 PRO A N 1
ATOM 807 C CA . PRO A 1 102 ? 27.009 6.959 -45.806 1.00 88.38 102 PRO A CA 1
ATOM 808 C C . PRO A 1 102 ? 28.397 6.358 -46.048 1.00 88.38 102 PRO A C 1
ATOM 810 O O . PRO A 1 102 ? 29.094 6.836 -46.940 1.00 88.38 102 PRO A O 1
ATOM 813 N N . MET A 1 103 ? 28.787 5.294 -45.331 1.00 85.75 103 MET A N 1
ATOM 814 C CA . MET A 1 103 ? 30.062 4.606 -45.587 1.00 85.75 103 MET A CA 1
ATOM 815 C C . MET A 1 103 ? 30.104 4.002 -46.991 1.00 85.75 103 MET A C 1
ATOM 817 O O . MET A 1 103 ? 31.132 4.071 -47.654 1.00 85.75 103 MET A O 1
ATOM 821 N N . THR A 1 104 ? 28.980 3.466 -47.474 1.00 86.38 104 THR A N 1
ATOM 822 C CA . THR A 1 104 ? 28.887 2.942 -48.848 1.00 86.38 104 THR A CA 1
ATOM 823 C C . THR A 1 104 ? 28.643 4.024 -49.902 1.00 86.38 104 THR A C 1
ATOM 825 O O . THR A 1 104 ? 29.001 3.843 -51.063 1.00 86.38 104 THR A O 1
ATOM 828 N N . ALA A 1 105 ? 28.044 5.155 -49.515 1.00 83.62 105 ALA A N 1
ATOM 829 C CA . ALA A 1 105 ? 27.754 6.264 -50.422 1.00 83.62 105 ALA A CA 1
ATOM 830 C C . ALA A 1 105 ? 28.960 7.190 -50.658 1.00 83.62 105 ALA A C 1
ATOM 832 O O . ALA A 1 105 ? 28.955 7.961 -51.623 1.00 83.62 105 ALA A O 1
ATOM 833 N N . LEU A 1 106 ? 29.998 7.107 -49.817 1.00 81.38 106 LEU A N 1
ATOM 834 C CA . LEU A 1 106 ? 31.312 7.690 -50.080 1.00 81.38 106 LEU A CA 1
ATOM 835 C C . LEU A 1 106 ? 31.933 6.967 -51.283 1.00 81.38 106 LEU A C 1
ATOM 837 O O . LEU A 1 106 ? 32.677 5.999 -51.152 1.00 81.38 106 LEU A O 1
ATOM 841 N N . ARG A 1 107 ? 31.564 7.442 -52.479 1.00 64.81 107 ARG A N 1
ATOM 842 C CA . ARG A 1 107 ? 32.183 7.075 -53.754 1.00 64.81 107 ARG A CA 1
ATOM 843 C C . ARG A 1 107 ? 33.698 7.145 -53.621 1.00 64.81 107 ARG A C 1
ATOM 845 O O . ARG A 1 107 ? 34.213 8.057 -52.975 1.00 64.81 107 ARG A O 1
ATOM 852 N N . GLU A 1 108 ? 34.347 6.175 -54.263 1.00 67.38 108 GLU A N 1
ATOM 853 C CA . GLU A 1 108 ? 35.794 6.001 -54.360 1.00 67.38 108 GLU A CA 1
ATOM 854 C C . GLU A 1 108 ? 36.521 7.349 -54.288 1.00 67.38 108 GLU A C 1
ATOM 856 O O . GLU A 1 108 ? 36.180 8.253 -55.064 1.00 67.38 108 GLU A O 1
ATOM 861 N N . PRO A 1 109 ? 37.483 7.522 -53.360 1.00 65.75 109 PRO A N 1
ATOM 862 C CA . PRO A 1 109 ? 38.294 8.724 -53.339 1.00 65.75 109 PRO A CA 1
ATOM 863 C C . PRO A 1 109 ? 38.895 8.863 -54.734 1.00 65.75 109 PRO A C 1
ATOM 865 O O . PRO A 1 109 ? 39.679 8.014 -55.161 1.00 65.75 109 PRO A O 1
ATOM 868 N N . GLY A 1 110 ? 38.457 9.895 -55.463 1.00 68.81 110 GLY A N 1
ATOM 869 C CA . GLY A 1 110 ? 38.958 10.176 -56.801 1.00 68.81 110 GLY A CA 1
ATOM 870 C C . GLY A 1 110 ? 40.489 10.147 -56.791 1.00 68.81 110 GLY A C 1
ATOM 871 O O . GLY A 1 110 ? 41.088 10.444 -55.751 1.00 68.81 110 GLY A O 1
ATOM 872 N N . PRO A 1 111 ? 41.121 9.744 -57.906 1.00 73.62 111 PRO A N 1
ATOM 873 C CA . PRO A 1 111 ? 42.544 9.443 -57.960 1.00 73.62 111 PRO A CA 1
ATOM 874 C C . PRO A 1 111 ? 43.350 10.543 -57.269 1.00 73.62 111 PRO A C 1
ATOM 876 O O . PRO A 1 111 ? 43.388 11.691 -57.702 1.00 73.62 111 PRO A O 1
ATOM 879 N N . ILE A 1 112 ? 43.996 10.174 -56.160 1.00 65.62 112 ILE A N 1
ATOM 880 C CA . ILE A 1 112 ? 44.785 11.075 -55.304 1.00 65.62 112 ILE A CA 1
ATOM 881 C C . ILE A 1 112 ? 45.948 11.720 -56.092 1.00 65.62 112 ILE A C 1
ATOM 883 O O . ILE A 1 112 ? 46.534 12.700 -55.635 1.00 65.62 112 ILE A O 1
ATOM 887 N N . ALA A 1 113 ? 46.244 11.211 -57.294 1.00 64.00 113 ALA A N 1
ATOM 888 C CA . ALA A 1 113 ? 47.291 11.677 -58.195 1.00 64.00 113 ALA A CA 1
ATOM 889 C C . ALA A 1 113 ? 47.269 13.198 -58.447 1.00 64.00 113 ALA A C 1
ATOM 891 O O . ALA A 1 113 ? 48.334 13.810 -58.457 1.00 64.00 113 ALA A O 1
ATOM 892 N N . ASP A 1 114 ? 46.097 13.837 -58.532 1.00 60.69 114 ASP A N 1
ATOM 893 C CA . ASP A 1 114 ? 46.036 15.271 -58.863 1.00 60.69 114 ASP A CA 1
ATOM 894 C C . ASP A 1 114 ? 46.304 16.194 -57.661 1.00 60.69 114 ASP A C 1
ATOM 896 O O . ASP A 1 114 ? 46.683 17.353 -57.833 1.00 60.69 114 ASP A O 1
ATOM 900 N N . ARG A 1 115 ? 46.167 15.704 -56.418 1.00 59.09 115 ARG A N 1
ATOM 901 C CA . ARG A 1 115 ? 46.363 16.539 -55.213 1.00 59.09 115 ARG A CA 1
ATOM 902 C C . ARG A 1 115 ? 47.828 16.743 -54.837 1.00 59.09 115 ARG A C 1
ATOM 904 O O . ARG A 1 115 ? 48.147 17.752 -54.216 1.00 59.09 115 ARG A O 1
ATOM 911 N N . TRP A 1 116 ? 48.718 15.836 -55.234 1.00 63.78 116 TRP A N 1
ATOM 912 C CA . TRP A 1 116 ? 50.159 15.994 -54.996 1.00 63.78 116 TRP A CA 1
ATOM 913 C C . TRP A 1 116 ? 50.826 16.905 -56.032 1.00 63.78 116 TRP A C 1
ATOM 915 O O . TRP A 1 116 ? 51.830 17.534 -55.719 1.00 63.78 116 TRP A O 1
ATOM 925 N N . ALA A 1 117 ? 50.234 17.064 -57.221 1.00 61.59 117 ALA A N 1
ATOM 926 C CA . ALA A 1 117 ? 50.752 17.962 -58.254 1.00 61.59 117 ALA A CA 1
ATOM 927 C C . ALA A 1 117 ? 50.614 19.460 -57.897 1.00 61.59 117 ALA A C 1
ATOM 929 O O . ALA A 1 117 ? 51.343 20.287 -58.437 1.00 61.59 117 ALA A O 1
ATOM 930 N N . ALA A 1 118 ? 49.716 19.823 -56.972 1.00 59.59 118 ALA A N 1
ATOM 931 C CA . ALA A 1 118 ? 49.500 21.211 -56.546 1.00 59.59 118 ALA A CA 1
ATOM 932 C C . ALA A 1 118 ? 50.271 21.613 -55.269 1.00 59.59 118 ALA A C 1
ATOM 934 O O . ALA A 1 118 ? 50.342 22.798 -54.948 1.00 59.59 118 ALA A O 1
ATOM 935 N N . ALA A 1 119 ? 50.865 20.658 -54.543 1.00 59.16 119 ALA A N 1
ATOM 936 C CA . ALA A 1 119 ? 51.531 20.914 -53.261 1.00 59.16 119 ALA A CA 1
ATOM 937 C C . ALA A 1 119 ? 52.917 21.585 -53.383 1.00 59.16 119 ALA A C 1
ATOM 939 O O . ALA A 1 119 ? 53.489 21.979 -52.368 1.00 59.16 119 ALA A O 1
ATOM 940 N N . ASP A 1 120 ? 53.437 21.769 -54.601 1.00 58.94 120 ASP A N 1
ATOM 941 C CA . ASP A 1 120 ? 54.715 22.460 -54.838 1.00 58.94 120 ASP A CA 1
ATOM 942 C C . ASP A 1 120 ? 54.585 23.993 -54.939 1.00 58.94 120 ASP A C 1
ATOM 944 O O . ASP A 1 120 ? 55.581 24.713 -55.028 1.00 58.94 120 ASP A O 1
ATOM 948 N N . GLN A 1 121 ? 53.368 24.541 -54.859 1.00 60.34 121 GLN A N 1
ATOM 949 C CA . GLN A 1 121 ? 53.174 25.986 -54.734 1.00 60.34 121 GLN A CA 1
ATOM 950 C C . GLN A 1 121 ? 53.250 26.396 -53.262 1.00 60.34 121 GLN A C 1
ATOM 952 O O . GLN A 1 121 ? 52.238 26.544 -52.583 1.00 60.34 121 GLN A O 1
ATOM 957 N N . ARG A 1 122 ? 54.476 26.594 -52.763 1.00 53.34 122 ARG A N 1
ATOM 958 C CA . ARG A 1 122 ? 54.723 27.316 -51.506 1.00 53.34 122 ARG A CA 1
ATOM 959 C C . ARG A 1 122 ? 54.124 28.728 -51.613 1.00 53.34 122 ARG A C 1
ATOM 961 O O . ARG A 1 122 ? 54.631 29.515 -52.416 1.00 53.34 122 ARG A O 1
ATOM 968 N N . PRO A 1 123 ? 53.110 29.105 -50.815 1.00 55.56 123 PRO A N 1
ATOM 969 C CA . PRO A 1 123 ? 52.776 30.511 -50.659 1.00 55.56 123 PRO A CA 1
ATOM 970 C C . PRO A 1 123 ? 53.956 31.200 -49.963 1.00 55.56 123 PRO A C 1
ATOM 972 O O . PRO A 1 123 ? 54.442 30.737 -48.929 1.00 55.56 123 PRO A O 1
ATOM 975 N N . GLY A 1 124 ? 54.456 32.265 -50.589 1.00 54.53 124 GLY A N 1
ATOM 976 C CA . GLY A 1 124 ? 55.583 33.057 -50.111 1.00 54.53 124 GLY A CA 1
ATOM 977 C C . GLY A 1 124 ? 55.408 33.505 -48.659 1.00 54.53 124 GLY A C 1
ATOM 978 O O . GLY A 1 124 ? 54.330 33.901 -48.222 1.00 54.53 124 GLY A O 1
ATOM 979 N N . SER A 1 125 ? 56.509 33.434 -47.923 1.00 57.22 125 SER A N 1
ATOM 980 C CA . SER A 1 125 ? 56.680 33.693 -46.493 1.00 57.22 125 SER A CA 1
ATOM 981 C C . SER A 1 125 ? 56.539 35.164 -46.065 1.00 57.22 125 SER A C 1
ATOM 983 O O . SER A 1 125 ? 57.044 35.544 -45.011 1.00 57.22 125 SER A O 1
ATOM 985 N N . ASP A 1 126 ? 55.843 36.005 -46.828 1.00 57.56 126 ASP A N 1
ATOM 986 C CA . ASP A 1 126 ? 55.955 37.464 -46.679 1.00 57.56 126 ASP A CA 1
ATOM 987 C C . ASP A 1 126 ? 54.897 38.101 -45.754 1.00 57.56 126 ASP A C 1
ATOM 989 O O . ASP A 1 126 ? 54.828 39.321 -45.639 1.00 57.56 126 ASP A O 1
ATOM 993 N N . SER A 1 127 ? 54.079 37.317 -45.038 1.00 53.62 127 SER A N 1
ATOM 994 C CA . SER A 1 127 ? 52.945 37.852 -44.249 1.00 53.62 127 SER A CA 1
ATOM 995 C C . SER A 1 127 ? 53.009 37.608 -42.730 1.00 53.62 127 SER A C 1
ATOM 997 O O . SER A 1 127 ? 52.013 37.761 -42.030 1.00 53.62 127 SER A O 1
ATOM 999 N N . LEU A 1 128 ? 54.178 37.269 -42.172 1.00 54.69 128 LEU A N 1
ATOM 1000 C CA . LEU A 1 128 ? 54.332 37.049 -40.719 1.00 54.69 128 LEU A CA 1
ATOM 1001 C C . LEU A 1 128 ? 54.796 38.281 -39.914 1.00 54.69 128 LEU A C 1
ATOM 1003 O O . LEU A 1 128 ? 54.938 38.186 -38.699 1.00 54.69 128 LEU A O 1
ATOM 1007 N N . ALA A 1 129 ? 54.981 39.452 -40.537 1.00 54.78 129 ALA A N 1
ATOM 1008 C CA . ALA A 1 129 ? 55.517 40.635 -39.846 1.00 54.78 129 ALA A CA 1
ATOM 1009 C C . ALA A 1 129 ? 54.476 41.673 -39.362 1.00 54.78 129 ALA A C 1
ATOM 1011 O O . ALA A 1 129 ? 54.854 42.611 -38.666 1.00 54.78 129 ALA A O 1
ATOM 1012 N N . ALA A 1 130 ? 53.182 41.550 -39.691 1.00 55.81 130 ALA A N 1
ATOM 1013 C CA . ALA A 1 130 ? 52.241 42.673 -39.517 1.00 55.81 130 ALA A CA 1
ATOM 1014 C C . ALA A 1 130 ? 51.307 42.627 -38.287 1.00 55.81 130 ALA A C 1
ATOM 1016 O O . ALA A 1 130 ? 50.722 43.654 -37.963 1.00 55.81 130 ALA A O 1
ATOM 1017 N N . ASN A 1 131 ? 51.168 41.504 -37.570 1.00 54.97 131 ASN A N 1
ATOM 1018 C CA . ASN A 1 131 ? 50.135 41.363 -36.520 1.00 54.97 131 ASN A CA 1
ATOM 1019 C C . ASN A 1 131 ? 50.669 41.077 -35.101 1.00 54.97 131 ASN A C 1
ATOM 1021 O O . ASN A 1 131 ? 49.953 40.537 -34.265 1.00 54.97 131 ASN A O 1
ATOM 1025 N N . ALA A 1 132 ? 51.904 41.486 -34.793 1.00 54.44 132 ALA A N 1
ATOM 1026 C CA . ALA A 1 132 ? 52.494 41.345 -33.453 1.00 54.44 132 ALA A CA 1
ATOM 1027 C C . ALA A 1 132 ? 52.135 42.480 -32.464 1.00 54.44 132 ALA A C 1
ATOM 1029 O O . ALA A 1 132 ? 52.710 42.555 -31.382 1.00 54.44 132 ALA A O 1
ATOM 1030 N N . GLY A 1 133 ? 51.208 43.382 -32.797 1.00 54.06 133 GLY A N 1
ATOM 1031 C CA . GLY A 1 133 ? 50.925 44.553 -31.966 1.00 54.06 133 GLY A CA 1
ATOM 1032 C C . GLY A 1 133 ? 49.442 44.831 -31.813 1.00 54.06 133 GLY A C 1
ATOM 1033 O O . GLY A 1 133 ? 48.887 45.523 -32.660 1.00 54.06 133 GLY A O 1
ATOM 1034 N N . LYS A 1 134 ? 48.844 44.323 -30.725 1.00 54.03 134 LYS A N 1
ATOM 1035 C CA . LYS A 1 134 ? 47.718 44.891 -29.944 1.00 54.03 134 LYS A CA 1
ATOM 1036 C C . LYS A 1 134 ? 46.833 43.785 -29.367 1.00 54.03 134 LYS A C 1
ATOM 1038 O O . LYS A 1 134 ? 45.788 43.492 -29.927 1.00 54.03 134 LYS A O 1
ATOM 1043 N N . VAL A 1 135 ? 47.214 43.251 -28.208 1.00 49.97 135 VAL A N 1
ATOM 1044 C CA . VAL A 1 135 ? 46.250 42.870 -27.161 1.00 49.97 135 VAL A CA 1
ATOM 1045 C C . VAL A 1 135 ? 46.927 43.135 -25.813 1.00 49.97 135 VAL A C 1
ATOM 1047 O O . VAL A 1 135 ? 47.444 42.236 -25.160 1.00 49.97 135 VAL A O 1
ATOM 1050 N N . SER A 1 136 ? 46.984 44.414 -25.444 1.00 53.25 136 SER A N 1
ATOM 1051 C CA . SER A 1 136 ? 47.182 44.851 -24.063 1.00 53.25 136 SER A CA 1
ATOM 1052 C C . SER A 1 136 ? 45.902 45.568 -23.669 1.00 53.25 136 SER A C 1
ATOM 1054 O O . SER A 1 136 ? 45.744 46.740 -23.999 1.00 53.25 136 SER A O 1
ATOM 1056 N N . GLU A 1 137 ? 44.981 44.871 -23.010 1.00 49.06 137 GLU A N 1
ATOM 1057 C CA . GLU A 1 137 ? 43.917 45.531 -22.261 1.00 49.06 137 GLU A CA 1
ATOM 1058 C C . GLU A 1 137 ? 43.675 44.777 -20.953 1.00 49.06 137 GLU A C 1
ATOM 1060 O O . GLU A 1 137 ? 43.481 43.564 -20.901 1.00 49.06 137 GLU A O 1
ATOM 1065 N N . SER A 1 138 ? 43.837 45.558 -19.897 1.00 52.66 138 SER A N 1
ATOM 1066 C CA . SER A 1 138 ? 43.726 45.284 -18.477 1.00 52.66 138 SER A CA 1
ATOM 1067 C C . SER A 1 138 ? 42.342 44.789 -18.074 1.00 52.66 138 SER A C 1
ATOM 1069 O O . SER A 1 138 ? 41.359 45.458 -18.381 1.00 52.66 138 SER A O 1
ATOM 1071 N N . VAL A 1 139 ? 42.273 43.718 -17.275 1.00 49.91 139 VAL A N 1
ATOM 1072 C CA . VAL A 1 139 ? 41.153 43.509 -16.346 1.00 49.91 139 VAL A CA 1
ATOM 1073 C C . VAL A 1 139 ? 41.688 43.077 -14.983 1.00 49.91 139 VAL A C 1
ATOM 1075 O O . VAL A 1 139 ? 42.167 41.965 -14.773 1.00 49.91 139 VAL A O 1
ATOM 1078 N N . ASP A 1 140 ? 41.632 44.073 -14.114 1.00 43.66 140 ASP A N 1
ATOM 1079 C CA . ASP A 1 140 ? 41.596 44.138 -12.661 1.00 43.66 140 ASP A CA 1
ATOM 1080 C C . ASP A 1 140 ? 41.530 42.851 -11.817 1.00 43.66 140 ASP A C 1
ATOM 1082 O O . ASP A 1 140 ? 40.633 42.012 -11.899 1.00 43.66 140 ASP A O 1
ATOM 1086 N N . LEU A 1 141 ? 42.457 42.839 -10.854 1.00 51.66 141 LEU A N 1
ATOM 1087 C CA . LEU A 1 141 ? 42.294 42.313 -9.502 1.00 51.66 141 LEU A CA 1
ATOM 1088 C C . LEU A 1 141 ? 40.945 42.729 -8.888 1.00 51.66 141 LEU A C 1
ATOM 1090 O O . LEU A 1 141 ? 40.712 43.920 -8.717 1.00 51.66 141 LEU A O 1
ATOM 1094 N N . ALA A 1 142 ? 40.149 41.761 -8.420 1.00 46.00 142 ALA A N 1
ATOM 1095 C CA . ALA A 1 142 ? 39.613 41.723 -7.048 1.00 46.00 142 ALA A CA 1
ATOM 1096 C C . ALA A 1 142 ? 38.485 40.689 -6.904 1.00 46.00 142 ALA A C 1
ATOM 1098 O O . ALA A 1 142 ? 37.327 41.014 -7.137 1.00 46.00 142 ALA A O 1
ATOM 1099 N N . GLN A 1 143 ? 38.782 39.493 -6.378 1.00 48.56 143 GLN A N 1
ATOM 1100 C CA . GLN A 1 143 ? 37.911 38.915 -5.344 1.00 48.56 143 GLN A CA 1
ATOM 1101 C C . GLN A 1 143 ? 38.604 37.804 -4.548 1.00 48.56 143 GLN A C 1
ATOM 1103 O O . GLN A 1 143 ? 38.394 36.613 -4.750 1.00 48.56 143 GLN A O 1
ATOM 1108 N N . ALA A 1 144 ? 39.411 38.221 -3.573 1.00 47.19 144 ALA A N 1
ATOM 1109 C CA . ALA A 1 144 ? 39.694 37.399 -2.409 1.00 47.19 144 ALA A CA 1
ATOM 1110 C C . ALA A 1 144 ? 38.435 37.381 -1.526 1.00 47.19 144 ALA A C 1
ATOM 1112 O O . ALA A 1 144 ? 38.123 38.368 -0.861 1.00 47.19 144 ALA A O 1
ATOM 1113 N N . ARG A 1 145 ? 37.689 36.271 -1.526 1.00 42.88 145 ARG A N 1
ATOM 1114 C CA . ARG A 1 145 ? 36.745 35.960 -0.445 1.00 42.88 145 ARG A CA 1
ATOM 1115 C C . ARG A 1 145 ? 37.409 34.968 0.496 1.00 42.88 145 ARG A C 1
ATOM 1117 O O . ARG A 1 145 ? 37.503 33.780 0.209 1.00 42.88 145 ARG A O 1
ATOM 1124 N N . ALA A 1 146 ? 37.878 35.511 1.613 1.00 41.81 146 ALA A N 1
ATOM 1125 C CA . ALA A 1 146 ? 38.218 34.764 2.806 1.00 41.81 146 ALA A CA 1
ATOM 1126 C C . ALA A 1 146 ? 36.972 34.009 3.291 1.00 41.81 146 ALA A C 1
ATOM 1128 O O . ALA A 1 146 ? 35.959 34.624 3.626 1.00 41.81 146 ALA A O 1
ATOM 1129 N N . PHE A 1 147 ? 37.048 32.681 3.309 1.00 39.06 147 PHE A N 1
ATOM 1130 C CA . PHE A 1 147 ? 36.120 31.853 4.065 1.00 39.06 147 PHE A CA 1
ATOM 1131 C C . PHE A 1 147 ? 36.635 31.768 5.502 1.00 39.06 147 PHE A C 1
ATOM 1133 O O . PHE A 1 147 ? 37.715 31.243 5.762 1.00 39.06 147 PHE A O 1
ATOM 1140 N N . SER A 1 148 ? 35.855 32.345 6.410 1.00 41.25 148 SER A N 1
ATOM 1141 C CA . SER A 1 148 ? 36.009 32.224 7.857 1.00 41.25 148 SER A CA 1
ATOM 1142 C C . SER A 1 148 ? 35.473 30.854 8.293 1.00 41.25 148 SER A C 1
ATOM 1144 O O . SER A 1 148 ? 34.321 30.557 7.966 1.00 41.25 148 SER A O 1
ATOM 1146 N N . PRO A 1 149 ? 36.229 30.015 9.021 1.00 44.97 149 PRO A N 1
ATOM 1147 C CA . PRO A 1 149 ? 35.656 28.894 9.745 1.00 44.97 149 PRO A CA 1
ATOM 1148 C C . PRO A 1 149 ? 35.206 29.412 11.115 1.00 44.97 149 PRO A C 1
ATOM 1150 O O . PRO A 1 149 ? 36.025 29.770 11.959 1.00 44.97 149 PRO A O 1
ATOM 1153 N N . SER A 1 150 ? 33.896 29.506 11.319 1.00 42.97 150 SER A N 1
ATOM 1154 C CA . SER A 1 150 ? 33.308 29.762 12.632 1.00 42.97 150 SER A CA 1
ATOM 1155 C C . SER A 1 150 ? 32.502 28.546 13.057 1.00 42.97 150 SER A C 1
ATOM 1157 O O . SER A 1 150 ? 31.647 28.065 12.316 1.00 42.97 150 SER A O 1
ATOM 1159 N N . ASP A 1 151 ? 32.853 28.076 14.249 1.00 41.75 151 ASP A N 1
ATOM 1160 C CA . ASP A 1 151 ? 32.179 27.112 15.106 1.00 41.75 151 ASP A CA 1
ATOM 1161 C C . ASP A 1 151 ? 30.670 26.965 14.876 1.00 41.75 151 ASP A C 1
ATOM 1163 O O . ASP A 1 151 ? 29.887 27.890 15.088 1.00 41.75 151 ASP A O 1
ATOM 1167 N N . SER A 1 152 ? 30.254 25.736 14.579 1.00 43.62 152 SER A N 1
ATOM 1168 C CA . SER A 1 152 ? 29.012 25.186 15.123 1.00 43.62 152 SER A CA 1
ATOM 1169 C C . SER A 1 152 ? 29.268 23.732 15.496 1.00 43.62 152 SER A C 1
ATOM 1171 O O . SER A 1 152 ? 29.278 22.820 14.673 1.00 43.62 152 SER A O 1
ATOM 1173 N N . ALA A 1 153 ? 29.577 23.555 16.775 1.00 43.12 153 ALA A N 1
ATOM 1174 C CA . ALA A 1 153 ? 29.552 22.275 17.442 1.00 43.12 153 ALA A CA 1
ATOM 1175 C C . ALA A 1 153 ? 28.113 21.993 17.906 1.00 43.12 153 ALA A C 1
ATOM 1177 O O . ALA A 1 153 ? 27.466 22.879 18.460 1.00 43.12 153 ALA A O 1
ATOM 1178 N N . ILE A 1 154 ? 27.716 20.726 17.757 1.00 48.00 154 ILE A N 1
ATOM 1179 C CA . ILE A 1 154 ? 26.650 20.021 18.485 1.00 48.00 154 ILE A CA 1
ATOM 1180 C C . ILE A 1 154 ? 25.223 20.305 17.994 1.00 48.00 154 ILE A C 1
ATOM 1182 O O . ILE A 1 154 ? 24.537 21.176 18.509 1.00 48.00 154 ILE A O 1
ATOM 1186 N N . GLU A 1 155 ? 24.761 19.457 17.074 1.00 36.28 155 GLU A N 1
ATOM 1187 C CA . GLU A 1 155 ? 23.566 18.634 17.296 1.00 36.28 155 GLU A CA 1
ATOM 1188 C C . GLU A 1 155 ? 23.747 17.311 16.534 1.00 36.28 155 GLU A C 1
ATOM 1190 O O . GLU A 1 155 ? 23.794 17.245 15.306 1.00 36.28 155 GLU A O 1
ATOM 1195 N N . ASP A 1 156 ? 23.989 16.273 17.327 1.00 48.09 156 ASP A N 1
ATOM 1196 C CA . ASP A 1 156 ? 24.140 14.874 16.962 1.00 48.09 156 ASP A CA 1
ATOM 1197 C C . ASP A 1 156 ? 22.743 14.249 17.012 1.00 48.09 156 ASP A C 1
ATOM 1199 O O . ASP A 1 156 ? 22.224 14.003 18.097 1.00 48.09 156 ASP A O 1
ATOM 1203 N N . GLU A 1 157 ? 22.100 14.046 15.859 1.00 38.25 157 GLU A N 1
ATOM 1204 C CA . GLU A 1 157 ? 20.922 13.179 15.782 1.00 38.25 157 GLU A CA 1
ATOM 1205 C C . GLU A 1 157 ? 20.763 12.580 14.371 1.00 38.25 157 GLU A C 1
ATOM 1207 O O . GLU A 1 157 ? 20.130 13.122 13.470 1.00 38.25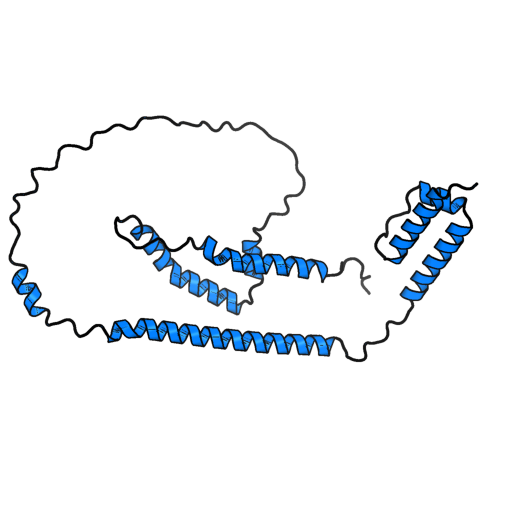 157 GLU A O 1
ATOM 1212 N N . THR A 1 158 ? 21.342 11.389 14.189 1.00 39.31 158 THR A N 1
ATOM 1213 C CA . THR A 1 158 ? 20.985 10.402 13.149 1.00 39.31 158 THR A CA 1
ATOM 1214 C C . THR A 1 158 ? 21.164 10.810 11.676 1.00 39.31 158 THR A C 1
ATOM 1216 O O . THR A 1 158 ? 20.227 10.779 10.881 1.00 39.31 158 THR A O 1
ATOM 1219 N N . GLN A 1 159 ? 22.409 11.034 11.241 1.00 36.28 159 GLN A N 1
ATOM 1220 C CA . GLN A 1 159 ? 22.768 10.799 9.834 1.00 36.28 159 GLN A CA 1
ATOM 1221 C C . GLN A 1 159 ? 22.821 9.287 9.563 1.00 36.28 159 GLN A C 1
ATOM 1223 O O . GLN A 1 159 ? 23.880 8.663 9.550 1.00 36.28 159 GLN A O 1
ATOM 1228 N N . ALA A 1 160 ? 21.655 8.686 9.318 1.00 34.81 160 ALA A N 1
ATOM 1229 C CA . ALA A 1 160 ? 21.602 7.562 8.395 1.00 34.81 160 ALA A CA 1
ATOM 1230 C C . ALA A 1 160 ? 22.025 8.132 7.039 1.00 34.81 160 ALA A C 1
ATOM 1232 O O . ALA A 1 160 ? 21.295 8.928 6.452 1.00 34.81 160 ALA A O 1
ATOM 1233 N N . THR A 1 161 ? 23.252 7.812 6.633 1.00 38.28 161 THR A N 1
ATOM 1234 C CA . THR A 1 161 ? 23.876 8.178 5.361 1.00 38.28 161 THR A CA 1
ATOM 1235 C C . THR A 1 161 ? 22.833 8.311 4.255 1.00 38.28 161 THR A C 1
ATOM 1237 O O . THR A 1 161 ? 22.199 7.334 3.853 1.00 38.28 161 THR A O 1
ATOM 1240 N N . GLU A 1 162 ? 22.635 9.545 3.787 1.00 38.31 162 GLU A N 1
ATOM 1241 C CA . GLU A 1 162 ? 21.896 9.849 2.567 1.00 38.31 162 GLU A CA 1
ATOM 1242 C C . GLU A 1 162 ? 22.663 9.184 1.420 1.00 38.31 162 GLU A C 1
ATOM 1244 O O . GLU A 1 162 ? 23.527 9.779 0.782 1.00 38.31 162 GLU A O 1
ATOM 1249 N N . TYR A 1 163 ? 22.402 7.899 1.183 1.00 44.03 163 TYR A N 1
ATOM 1250 C CA . TYR A 1 163 ? 22.769 7.290 -0.080 1.00 44.03 163 TYR A CA 1
ATOM 1251 C C . TYR A 1 163 ? 22.016 8.092 -1.135 1.00 44.03 163 TYR A C 1
ATOM 1253 O O . TYR A 1 163 ? 20.776 8.133 -1.081 1.00 44.03 163 TYR A O 1
ATOM 1261 N N . PRO A 1 164 ? 22.707 8.775 -2.066 1.00 49.75 164 PRO A N 1
ATOM 1262 C CA . PRO A 1 164 ? 22.011 9.485 -3.115 1.00 49.75 164 PRO A CA 1
ATOM 1263 C C . PRO A 1 164 ? 21.111 8.451 -3.785 1.00 49.75 164 PRO A C 1
ATOM 1265 O O . PRO A 1 164 ? 21.572 7.396 -4.207 1.00 49.75 164 PRO A O 1
ATOM 1268 N N . VAL A 1 165 ? 19.808 8.727 -3.857 1.00 47.78 165 VAL A N 1
ATOM 1269 C CA . VAL A 1 165 ? 18.785 7.829 -4.436 1.00 47.78 165 VAL A CA 1
ATOM 1270 C C . VAL A 1 165 ? 19.211 7.277 -5.814 1.00 47.78 165 VAL A C 1
ATOM 1272 O O . VAL A 1 165 ? 18.775 6.205 -6.227 1.00 47.78 165 VAL A O 1
ATOM 1275 N N . ARG A 1 166 ? 20.122 7.995 -6.486 1.00 46.28 166 ARG A N 1
ATOM 1276 C CA . ARG A 1 166 ? 20.845 7.630 -7.709 1.00 46.28 166 ARG A CA 1
ATOM 1277 C C . ARG A 1 166 ? 21.678 6.344 -7.586 1.00 46.28 166 ARG A C 1
ATOM 1279 O O . ARG A 1 166 ? 21.582 5.497 -8.465 1.00 46.28 166 ARG A O 1
ATOM 1286 N N . GLU A 1 167 ? 22.437 6.165 -6.507 1.00 49.22 167 GLU A N 1
ATOM 1287 C CA . GLU A 1 167 ? 23.210 4.941 -6.261 1.00 49.22 167 GLU A CA 1
ATOM 1288 C C . GLU A 1 167 ? 22.283 3.769 -5.944 1.00 49.22 167 GLU A C 1
ATOM 1290 O O . GLU A 1 167 ? 22.475 2.683 -6.473 1.00 49.22 167 GLU A O 1
ATOM 1295 N N . LEU A 1 168 ? 21.212 3.982 -5.175 1.00 49.62 168 LEU A N 1
ATOM 1296 C CA . LEU A 1 168 ? 20.266 2.913 -4.838 1.00 49.62 168 LEU A CA 1
ATOM 1297 C C . LEU A 1 168 ? 19.480 2.406 -6.056 1.00 49.62 168 LEU A C 1
ATOM 1299 O O . LEU A 1 168 ? 19.307 1.199 -6.190 1.00 49.62 168 LEU A O 1
ATOM 1303 N N . ALA A 1 169 ? 19.046 3.283 -6.970 1.00 54.38 169 ALA A N 1
ATOM 1304 C CA . ALA A 1 169 ? 18.310 2.886 -8.178 1.00 54.38 169 ALA A CA 1
ATOM 1305 C C . ALA A 1 169 ? 19.119 1.945 -9.092 1.00 54.38 169 ALA A C 1
ATOM 1307 O O . ALA A 1 169 ? 18.559 1.037 -9.709 1.00 54.38 169 ALA A O 1
ATOM 1308 N N . TYR A 1 170 ? 20.441 2.115 -9.116 1.00 56.47 170 TYR A N 1
ATOM 1309 C CA . TYR A 1 170 ? 21.377 1.263 -9.842 1.00 56.47 170 TYR A CA 1
ATOM 1310 C C . TYR A 1 170 ? 21.392 -0.190 -9.332 1.00 56.47 170 TYR A C 1
ATOM 1312 O O . TYR A 1 170 ? 21.466 -1.144 -10.114 1.00 56.47 170 TYR A O 1
ATOM 1320 N N . TRP A 1 171 ? 21.230 -0.372 -8.016 1.00 59.81 171 TRP A N 1
ATOM 1321 C CA . TRP A 1 171 ? 21.209 -1.688 -7.372 1.00 59.81 171 TRP A CA 1
ATOM 1322 C C . TRP A 1 171 ? 19.937 -2.502 -7.650 1.00 59.81 171 TRP A C 1
ATOM 1324 O O . TRP A 1 171 ? 19.952 -3.720 -7.469 1.00 59.81 171 TRP A O 1
ATOM 1334 N N . PHE A 1 172 ? 18.867 -1.867 -8.140 1.00 58.84 172 PHE A N 1
ATOM 1335 C CA . PHE A 1 172 ? 17.597 -2.532 -8.463 1.00 58.84 172 PHE A CA 1
ATOM 1336 C C . PHE A 1 172 ? 17.453 -2.941 -9.933 1.00 58.84 172 PHE A C 1
ATOM 1338 O O . PHE A 1 172 ? 16.489 -3.626 -10.282 1.00 58.84 172 PHE A O 1
ATOM 1345 N N . LEU A 1 173 ? 18.397 -2.565 -10.801 1.00 56.75 173 LEU A N 1
ATOM 1346 C CA . LEU A 1 173 ? 18.464 -3.132 -12.146 1.00 56.75 173 LEU A CA 1
ATOM 1347 C C . LEU A 1 173 ? 18.823 -4.627 -12.047 1.00 56.75 173 LEU A C 1
ATOM 1349 O O . LEU A 1 173 ? 19.743 -4.964 -11.291 1.00 56.75 173 LEU A O 1
ATOM 1353 N N . PRO A 1 174 ? 18.141 -5.521 -12.796 1.00 72.00 174 PRO A N 1
ATOM 1354 C CA . PRO A 1 174 ? 18.576 -6.908 -12.945 1.00 72.00 174 PRO A CA 1
ATOM 1355 C C . PRO A 1 174 ? 20.051 -6.949 -13.361 1.00 72.00 174 PRO A C 1
ATOM 1357 O O . PRO A 1 174 ? 20.464 -6.122 -14.174 1.00 72.00 174 PRO A O 1
ATOM 1360 N N . GLY A 1 175 ? 20.836 -7.890 -12.822 1.00 68.06 175 GLY A N 1
ATOM 1361 C CA . GLY A 1 175 ? 22.293 -7.940 -13.039 1.00 68.06 175 GLY A CA 1
ATOM 1362 C C . GLY A 1 175 ? 22.693 -7.876 -14.517 1.00 68.06 175 GLY A C 1
ATOM 1363 O O . GLY A 1 175 ? 23.562 -7.097 -14.885 1.00 68.06 175 GLY A O 1
ATOM 1364 N N . GLU A 1 176 ? 21.946 -8.572 -15.376 1.00 64.44 176 GLU A N 1
ATOM 1365 C CA . GLU A 1 176 ? 22.122 -8.578 -16.837 1.00 64.44 176 GLU A CA 1
ATOM 1366 C C . GLU A 1 176 ? 22.016 -7.172 -17.463 1.00 64.44 176 GLU A C 1
ATOM 1368 O O . GLU A 1 176 ? 22.756 -6.810 -18.378 1.00 64.44 176 GLU A O 1
ATOM 1373 N N . VAL A 1 177 ? 21.099 -6.342 -16.956 1.00 63.94 177 VAL A N 1
ATOM 1374 C CA . VAL A 1 177 ? 20.905 -4.966 -17.435 1.00 63.94 177 VAL A CA 1
ATOM 1375 C C . VAL A 1 177 ? 22.011 -4.060 -16.905 1.00 63.94 177 VAL A C 1
ATOM 1377 O O . VAL A 1 177 ? 22.449 -3.164 -17.619 1.00 63.94 177 VAL A O 1
ATOM 1380 N N . ARG A 1 178 ? 22.491 -4.309 -15.682 1.00 72.88 178 ARG A N 1
ATOM 1381 C CA . ARG A 1 178 ? 23.590 -3.549 -15.078 1.00 72.88 178 ARG A CA 1
ATOM 1382 C C . ARG A 1 178 ? 24.879 -3.704 -15.881 1.00 72.88 178 ARG A C 1
ATOM 1384 O O . ARG A 1 178 ? 25.436 -2.697 -16.298 1.00 72.88 178 ARG A O 1
ATOM 1391 N N . GLU A 1 179 ? 25.270 -4.938 -16.186 1.00 67.25 179 GLU A N 1
ATOM 1392 C CA . GLU A 1 179 ? 26.464 -5.234 -16.994 1.00 67.25 179 GLU A CA 1
ATOM 1393 C C . GLU A 1 179 ? 26.380 -4.605 -18.392 1.00 67.25 179 GLU A C 1
ATOM 1395 O O . GLU A 1 179 ? 27.354 -4.061 -18.909 1.00 67.25 179 GLU A O 1
ATOM 1400 N N . THR A 1 180 ? 25.188 -4.621 -18.998 1.00 71.56 180 THR A N 1
ATOM 1401 C CA . THR A 1 180 ? 24.964 -4.004 -20.313 1.00 71.56 180 THR A CA 1
ATOM 1402 C C . THR A 1 180 ? 25.120 -2.482 -20.253 1.00 71.56 180 THR A C 1
ATOM 1404 O O . THR A 1 180 ? 25.698 -1.877 -21.153 1.00 71.56 180 THR A O 1
ATOM 1407 N N . VAL A 1 181 ? 24.607 -1.853 -19.194 1.00 67.62 181 VAL A N 1
ATOM 1408 C CA . VAL A 1 181 ? 24.707 -0.405 -18.987 1.00 67.62 181 VAL A CA 1
ATOM 1409 C C . VAL A 1 181 ? 26.157 0.001 -18.708 1.00 67.62 181 VAL A C 1
ATOM 1411 O O . VAL A 1 181 ? 26.633 0.935 -19.347 1.00 67.62 181 VAL A O 1
ATOM 1414 N N . GLU A 1 182 ? 26.877 -0.723 -17.845 1.00 73.62 182 GLU A N 1
ATOM 1415 C CA . GLU A 1 182 ? 28.314 -0.506 -17.595 1.00 73.62 182 GLU A CA 1
ATOM 1416 C C . GLU A 1 182 ? 29.129 -0.631 -18.881 1.00 73.62 182 GLU A C 1
ATOM 1418 O O . GLU A 1 182 ? 29.880 0.280 -19.215 1.00 73.62 182 GLU A O 1
ATOM 1423 N N . GLY A 1 183 ? 28.907 -1.687 -19.669 1.00 72.38 183 GLY A N 1
ATOM 1424 C CA . GLY A 1 183 ? 29.618 -1.886 -20.932 1.00 72.38 183 GLY A CA 1
ATOM 1425 C C . GLY A 1 183 ? 29.372 -0.770 -21.953 1.00 72.38 183 GLY A C 1
ATOM 1426 O O . GLY A 1 183 ? 30.285 -0.377 -22.680 1.00 72.38 183 GLY A O 1
ATOM 1427 N N . VAL A 1 184 ? 28.158 -0.210 -21.996 1.00 70.06 184 VAL A N 1
ATOM 1428 C CA . VAL A 1 184 ? 27.848 0.958 -22.836 1.00 70.06 184 VAL A CA 1
ATOM 1429 C C . VAL A 1 184 ? 28.540 2.216 -22.308 1.00 70.06 184 VAL A C 1
ATOM 1431 O O . VAL A 1 184 ? 29.069 2.989 -23.106 1.00 70.06 184 VAL A O 1
ATOM 1434 N N . PHE A 1 185 ? 28.577 2.425 -20.990 1.00 69.25 185 PHE A N 1
ATOM 1435 C CA . PHE A 1 185 ? 29.285 3.556 -20.389 1.00 69.25 185 PHE A CA 1
ATOM 1436 C C . PHE A 1 185 ? 30.794 3.485 -20.626 1.00 69.25 185 PHE A C 1
ATOM 1438 O O . PHE A 1 185 ? 31.378 4.485 -21.041 1.00 69.25 185 PHE A O 1
ATOM 1445 N N . ASP A 1 186 ? 31.402 2.314 -20.464 1.00 70.50 186 ASP A N 1
ATOM 1446 C CA . ASP A 1 186 ? 32.825 2.097 -20.728 1.00 70.50 186 ASP A CA 1
ATOM 1447 C C . ASP A 1 186 ? 33.163 2.307 -22.209 1.00 70.50 186 ASP A C 1
ATOM 1449 O O . ASP A 1 186 ? 34.174 2.929 -22.538 1.00 70.50 186 ASP A O 1
ATOM 1453 N N . ALA A 1 187 ? 32.290 1.866 -23.120 1.00 68.00 187 ALA A N 1
ATOM 1454 C CA . ALA A 1 187 ? 32.463 2.087 -24.555 1.00 68.00 187 ALA A CA 1
ATOM 1455 C C . ALA A 1 187 ? 32.295 3.564 -24.962 1.00 68.00 187 ALA A C 1
ATOM 1457 O O . ALA A 1 187 ? 32.938 4.025 -25.908 1.00 68.00 187 ALA A O 1
ATOM 1458 N N . LEU A 1 188 ? 31.438 4.317 -24.264 1.00 63.34 188 LEU A N 1
ATOM 1459 C CA . LEU A 1 188 ? 31.183 5.735 -24.534 1.00 63.34 188 LEU A CA 1
ATOM 1460 C C . LEU A 1 188 ? 32.153 6.676 -23.812 1.00 63.34 188 LEU A C 1
ATOM 1462 O O . LEU A 1 188 ? 32.322 7.813 -24.256 1.00 63.34 188 LEU A O 1
ATOM 1466 N N . ALA A 1 189 ? 32.814 6.230 -22.742 1.00 70.06 189 ALA A N 1
ATOM 1467 C CA . ALA A 1 189 ? 33.726 7.054 -21.954 1.00 70.06 189 ALA A CA 1
ATOM 1468 C C . ALA A 1 189 ? 34.827 7.732 -22.799 1.00 70.06 189 ALA A C 1
ATOM 1470 O O . ALA A 1 189 ? 34.999 8.945 -22.654 1.00 70.06 189 ALA A O 1
ATOM 1471 N N . PRO A 1 190 ? 35.509 7.055 -23.748 1.00 68.56 190 PRO A N 1
ATOM 1472 C CA . PRO A 1 190 ? 36.513 7.700 -24.597 1.00 68.56 190 PRO A CA 1
ATOM 1473 C C . PRO A 1 190 ? 35.910 8.783 -25.499 1.00 68.56 190 PRO A C 1
ATOM 1475 O O . PRO A 1 190 ? 36.500 9.844 -25.675 1.00 68.56 190 PRO A O 1
ATOM 1478 N N . VAL A 1 191 ? 34.707 8.546 -26.033 1.00 67.19 191 VAL A N 1
ATOM 1479 C CA . VAL A 1 191 ? 34.003 9.494 -26.911 1.00 67.19 191 VAL A CA 1
ATOM 1480 C C . VAL A 1 191 ? 33.575 10.734 -26.129 1.00 67.19 191 VAL A C 1
ATOM 1482 O O . VAL A 1 191 ? 33.735 11.856 -26.608 1.00 67.19 191 VAL A O 1
ATOM 1485 N N . LEU A 1 192 ? 33.086 10.550 -24.901 1.00 67.81 192 LEU A N 1
ATOM 1486 C CA . LEU A 1 192 ? 32.707 11.650 -24.018 1.00 67.81 192 LEU A CA 1
ATOM 1487 C C . LEU A 1 192 ? 33.927 12.482 -23.600 1.00 67.81 192 LEU A C 1
ATOM 1489 O O . LEU A 1 192 ? 33.859 13.712 -23.648 1.00 67.81 192 LEU A O 1
ATOM 1493 N N . VAL A 1 193 ? 35.055 11.837 -23.280 1.00 68.94 193 VAL A N 1
ATOM 1494 C CA . VAL A 1 193 ? 36.326 12.518 -22.976 1.00 68.94 193 VAL A CA 1
ATOM 1495 C C . VAL A 1 193 ? 36.825 13.323 -24.180 1.00 68.94 193 VAL A C 1
ATOM 1497 O O . VAL A 1 193 ? 37.107 14.510 -24.031 1.00 68.94 193 VAL A O 1
ATOM 1500 N N . MET A 1 194 ? 36.836 12.737 -25.383 1.00 62.84 194 MET A N 1
ATOM 1501 C CA . MET A 1 194 ? 37.256 13.443 -26.601 1.00 62.84 194 MET A CA 1
ATOM 1502 C C . MET A 1 194 ? 36.322 14.607 -26.956 1.00 62.84 194 MET A C 1
ATOM 1504 O O . MET A 1 194 ? 36.785 15.679 -27.340 1.00 62.84 194 MET A O 1
ATOM 1508 N N . SER A 1 195 ? 35.007 14.444 -26.774 1.00 61.00 195 SER A N 1
ATOM 1509 C CA . SER A 1 195 ? 34.037 15.509 -27.056 1.00 61.00 195 SER A CA 1
ATOM 1510 C C . SER A 1 195 ? 34.223 16.731 -26.149 1.00 61.00 195 SER A C 1
ATOM 1512 O O . SER A 1 195 ? 34.031 17.864 -26.587 1.00 61.00 195 SER A O 1
ATOM 1514 N N . ARG A 1 196 ? 34.664 16.523 -24.902 1.00 60.19 196 ARG A N 1
ATOM 1515 C CA . ARG A 1 196 ? 34.864 17.596 -23.921 1.00 60.19 196 ARG A CA 1
ATOM 1516 C C . ARG A 1 196 ? 36.062 18.486 -24.254 1.00 60.19 196 ARG A C 1
ATOM 1518 O O . ARG A 1 196 ? 36.015 19.683 -23.986 1.00 60.19 196 ARG A O 1
ATOM 1525 N N . GLU A 1 197 ? 37.105 17.925 -24.858 1.00 63.50 197 GLU A N 1
ATOM 1526 C CA . GLU A 1 197 ? 38.276 18.682 -25.317 1.00 63.50 197 GLU A CA 1
ATOM 1527 C C . GLU A 1 197 ? 37.996 19.435 -26.629 1.00 63.50 197 GLU A C 1
ATOM 1529 O O . GLU A 1 197 ? 38.510 20.534 -26.840 1.00 63.50 197 GLU A O 1
ATOM 1534 N N . GLN A 1 198 ? 37.130 18.887 -27.488 1.00 56.41 198 GLN A N 1
ATOM 1535 C CA . GLN A 1 198 ? 36.851 19.428 -28.823 1.00 56.41 198 GLN A CA 1
ATOM 1536 C C . GLN A 1 198 ? 35.776 20.534 -28.849 1.00 56.41 198 GLN A C 1
ATOM 1538 O O . GLN A 1 198 ? 35.753 21.339 -29.780 1.00 56.41 198 GLN A O 1
ATOM 1543 N N . MET A 1 199 ? 34.927 20.635 -27.818 1.00 51.53 199 MET A N 1
ATOM 1544 C CA . MET A 1 199 ? 33.851 21.639 -27.722 1.00 51.53 199 MET A CA 1
ATOM 1545 C C . MET A 1 199 ? 34.313 23.082 -27.426 1.00 51.53 199 MET A C 1
ATOM 1547 O O . MET A 1 199 ? 33.485 23.988 -27.429 1.00 51.53 199 MET A O 1
ATOM 1551 N N . ASN A 1 200 ? 35.612 23.336 -27.227 1.00 60.25 200 ASN A N 1
ATOM 1552 C CA . ASN A 1 200 ? 36.141 24.695 -27.008 1.00 60.25 200 ASN A CA 1
ATOM 1553 C C . ASN A 1 200 ? 36.568 25.424 -28.302 1.00 60.25 200 ASN A C 1
ATOM 1555 O O . ASN A 1 200 ? 37.121 26.522 -28.238 1.00 60.25 200 ASN A O 1
ATOM 1559 N N . GLY A 1 201 ? 36.340 24.835 -29.481 1.00 65.62 201 GLY A N 1
ATOM 1560 C CA . GLY A 1 201 ? 36.681 25.445 -30.770 1.00 65.62 201 GLY A CA 1
ATOM 1561 C C . GLY A 1 201 ? 35.548 26.307 -31.359 1.00 65.62 201 GLY A C 1
ATOM 1562 O O . GLY A 1 201 ? 34.395 25.871 -31.363 1.00 65.62 201 GLY A O 1
ATOM 1563 N N . PRO A 1 202 ? 35.836 27.498 -31.922 1.00 64.62 202 PRO A N 1
ATOM 1564 C CA . PRO A 1 202 ? 34.830 28.287 -32.629 1.00 64.62 202 PRO A CA 1
ATOM 1565 C C . PRO A 1 202 ? 34.381 27.562 -33.910 1.00 64.62 202 PRO A C 1
ATOM 1567 O O . PRO A 1 202 ? 35.188 27.327 -34.807 1.00 64.62 202 PRO A O 1
ATOM 1570 N N . GLY A 1 203 ? 33.089 27.217 -33.999 1.00 69.69 203 GLY A N 1
ATOM 1571 C CA . GLY A 1 203 ? 32.458 26.681 -35.217 1.00 69.69 203 GLY A CA 1
ATOM 1572 C C . GLY A 1 203 ? 31.781 25.308 -35.109 1.00 69.69 203 GLY A C 1
ATOM 1573 O O . GLY A 1 203 ? 31.338 24.789 -36.131 1.00 69.69 203 GLY A O 1
ATOM 1574 N N . TRP A 1 204 ? 31.681 24.709 -33.919 1.00 61.16 204 TRP A N 1
ATOM 1575 C CA . TRP A 1 204 ? 30.981 23.429 -33.743 1.00 61.16 204 TRP A CA 1
ATOM 1576 C C . TRP A 1 204 ? 29.448 23.579 -33.617 1.00 61.16 204 TRP A C 1
ATOM 1578 O O . TRP A 1 204 ? 28.969 24.618 -33.155 1.00 61.16 204 TRP A O 1
ATOM 1588 N N . PRO A 1 205 ? 28.664 22.562 -34.041 1.00 55.41 205 PRO A N 1
ATOM 1589 C CA . PRO A 1 205 ? 27.204 22.527 -33.885 1.00 55.41 205 PRO A CA 1
ATOM 1590 C C . PRO A 1 205 ? 26.775 22.599 -32.404 1.00 55.41 205 PRO A C 1
ATOM 1592 O O . PRO A 1 205 ? 27.607 22.371 -31.524 1.00 55.41 205 PRO A O 1
ATOM 1595 N N . PRO A 1 206 ? 25.495 22.921 -32.106 1.00 56.03 206 PRO A N 1
ATOM 1596 C CA . PRO A 1 206 ? 25.020 23.116 -30.735 1.00 56.03 206 PRO A CA 1
ATOM 1597 C C . PRO A 1 206 ? 25.370 21.920 -29.844 1.00 56.03 206 PRO A C 1
ATOM 1599 O O . PRO A 1 206 ? 25.170 20.769 -30.234 1.00 56.03 206 PRO A O 1
ATOM 1602 N N . ALA A 1 207 ? 25.910 22.223 -28.660 1.00 59.59 207 ALA A N 1
ATOM 1603 C CA . ALA A 1 207 ? 26.348 21.239 -27.680 1.00 59.59 207 ALA A CA 1
ATOM 1604 C C . ALA A 1 207 ? 25.244 20.209 -27.407 1.00 59.59 207 ALA A C 1
ATOM 1606 O O . ALA A 1 207 ? 24.080 20.569 -27.208 1.00 59.59 207 ALA A O 1
ATOM 1607 N N . LEU A 1 208 ? 25.618 18.926 -27.389 1.00 54.66 208 LEU A N 1
ATOM 1608 C CA . LEU A 1 208 ? 24.730 17.876 -26.901 1.00 54.66 208 LEU A CA 1
ATOM 1609 C C . LEU A 1 208 ? 24.274 18.246 -25.479 1.00 54.66 208 LEU A C 1
ATOM 1611 O O . LEU A 1 208 ? 25.094 18.734 -24.693 1.00 54.66 208 LEU A O 1
ATOM 1615 N N . PRO A 1 209 ? 22.988 18.046 -25.140 1.00 60.38 209 PRO A N 1
ATOM 1616 C CA . PRO A 1 209 ? 22.505 18.334 -23.801 1.00 60.38 209 PRO A CA 1
ATOM 1617 C C . PRO A 1 209 ? 23.322 17.531 -22.774 1.00 60.38 209 PRO A C 1
ATOM 1619 O O . PRO A 1 209 ? 23.679 16.379 -23.048 1.00 60.38 209 PRO A O 1
ATOM 1622 N N . PRO A 1 210 ? 23.653 18.121 -21.611 1.00 61.91 210 PRO A N 1
ATOM 1623 C CA . PRO A 1 210 ? 24.424 17.436 -20.582 1.00 61.91 210 PRO A CA 1
ATOM 1624 C C . PRO A 1 210 ? 23.706 16.147 -20.192 1.00 61.91 210 PRO A C 1
ATOM 1626 O O . PRO A 1 210 ? 22.478 16.136 -20.074 1.00 61.91 210 PRO A O 1
ATOM 1629 N N . LEU A 1 211 ? 24.473 15.068 -20.009 1.00 49.66 211 LEU A N 1
ATOM 1630 C CA . LEU A 1 211 ? 23.954 13.714 -19.792 1.00 49.66 211 LEU A CA 1
ATOM 1631 C C . LEU A 1 211 ? 22.837 13.701 -18.733 1.00 49.66 211 LEU A C 1
ATOM 1633 O O . LEU A 1 211 ? 21.795 13.086 -18.929 1.00 49.66 211 LEU A O 1
ATOM 1637 N N . ASP A 1 212 ? 23.018 14.481 -17.672 1.00 51.12 212 ASP A N 1
ATOM 1638 C CA . ASP A 1 212 ? 22.100 14.683 -16.550 1.00 51.12 212 ASP A CA 1
ATOM 1639 C C . ASP A 1 212 ? 20.655 14.993 -16.990 1.00 51.12 212 ASP A C 1
ATOM 1641 O O . ASP A 1 212 ? 19.705 14.430 -16.452 1.00 51.12 212 ASP A O 1
ATOM 1645 N N . THR A 1 213 ? 20.484 15.817 -18.027 1.00 55.12 213 THR A N 1
ATOM 1646 C CA . THR A 1 213 ? 19.163 16.231 -18.540 1.00 55.12 213 THR A CA 1
ATOM 1647 C C . THR A 1 213 ? 18.461 15.156 -19.369 1.00 55.12 213 THR A C 1
ATOM 1649 O O . THR A 1 213 ? 17.238 15.166 -19.486 1.00 55.12 213 THR A O 1
ATOM 1652 N N . VAL A 1 214 ? 19.213 14.200 -19.921 1.00 54.78 214 VAL A N 1
ATOM 1653 C CA . VAL A 1 214 ? 18.658 13.068 -20.680 1.00 54.78 214 VAL A CA 1
ATOM 1654 C C . VAL A 1 214 ? 18.100 11.998 -19.734 1.00 54.78 214 VAL A C 1
ATOM 1656 O O . VAL A 1 214 ? 17.169 11.278 -20.093 1.00 54.78 214 VAL A O 1
ATOM 1659 N N . TRP A 1 215 ? 18.630 11.912 -18.510 1.00 55.00 215 TRP A N 1
ATOM 1660 C CA . TRP A 1 215 ? 18.299 10.851 -17.556 1.00 55.00 215 TRP A CA 1
ATOM 1661 C C . TRP A 1 215 ? 17.236 11.219 -16.511 1.00 55.00 215 TRP A C 1
ATOM 1663 O O . TRP A 1 215 ? 16.630 10.314 -15.936 1.00 55.00 215 TRP A O 1
ATOM 1673 N N . ASP A 1 216 ? 16.943 12.503 -16.292 1.00 51.53 216 ASP A N 1
ATOM 1674 C CA . ASP A 1 216 ? 15.905 12.954 -15.346 1.00 51.53 216 ASP A CA 1
ATOM 1675 C C . ASP A 1 216 ? 14.535 12.248 -15.504 1.00 51.53 216 ASP A C 1
ATOM 1677 O O . ASP A 1 216 ? 13.980 11.800 -14.493 1.00 51.53 216 ASP A O 1
ATOM 1681 N N . PRO A 1 217 ? 13.998 12.022 -16.724 1.00 50.88 217 PRO A N 1
ATOM 1682 C CA . PRO A 1 217 ? 12.718 11.327 -16.898 1.00 50.88 217 PRO A CA 1
ATOM 1683 C C . PRO A 1 217 ? 12.745 9.856 -16.450 1.00 50.88 217 PRO A C 1
ATOM 1685 O O . PRO A 1 217 ? 11.735 9.317 -15.991 1.00 50.88 217 PRO A O 1
ATOM 1688 N N . VAL A 1 218 ? 13.900 9.193 -16.573 1.00 49.16 218 VAL A N 1
ATOM 1689 C CA . VAL A 1 218 ? 14.094 7.793 -16.159 1.00 49.16 218 VAL A CA 1
ATOM 1690 C C . VAL A 1 218 ? 14.125 7.697 -14.632 1.00 49.16 218 VAL A C 1
ATOM 1692 O O . VAL A 1 218 ? 13.559 6.771 -14.048 1.00 49.16 218 VAL A O 1
ATOM 1695 N N . TRP A 1 219 ? 14.718 8.691 -13.968 1.00 58.44 219 TRP A N 1
ATOM 1696 C CA . TRP A 1 219 ? 14.799 8.746 -12.509 1.00 58.44 219 TRP A CA 1
ATOM 1697 C C . TRP A 1 219 ? 13.473 9.113 -11.837 1.00 58.44 219 TRP A C 1
ATOM 1699 O O . TRP A 1 219 ? 13.141 8.544 -10.791 1.00 58.44 219 TRP A O 1
ATOM 1709 N N . ASP A 1 220 ? 12.662 9.973 -12.454 1.00 52.44 220 ASP A N 1
ATOM 1710 C CA . ASP A 1 220 ? 11.318 10.293 -11.952 1.00 52.44 220 ASP A CA 1
ATOM 1711 C C . ASP A 1 220 ? 10.361 9.085 -12.003 1.00 52.44 220 ASP A C 1
ATOM 1713 O O . ASP A 1 220 ? 9.538 8.875 -11.097 1.00 52.44 220 ASP A O 1
ATOM 1717 N N . ALA A 1 221 ? 10.524 8.204 -12.994 1.00 48.41 221 ALA A N 1
ATOM 1718 C CA . ALA A 1 221 ? 9.812 6.927 -13.046 1.00 48.41 221 ALA A CA 1
ATOM 1719 C C . ALA A 1 221 ? 10.213 5.978 -11.890 1.00 48.41 221 ALA A C 1
ATOM 1721 O O . ALA A 1 221 ? 9.378 5.231 -11.370 1.00 48.41 221 ALA A O 1
ATOM 1722 N N . GLY A 1 222 ? 11.465 6.044 -11.424 1.00 52.16 222 GLY A N 1
ATOM 1723 C CA . GLY A 1 222 ? 11.955 5.308 -10.249 1.00 52.16 222 GLY A CA 1
ATOM 1724 C C . GLY A 1 222 ? 11.407 5.844 -8.917 1.00 52.16 222 GLY A C 1
ATOM 1725 O O . GLY A 1 222 ? 10.986 5.080 -8.047 1.00 52.16 222 GLY A O 1
ATOM 1726 N N . ARG A 1 223 ? 11.331 7.172 -8.755 1.00 52.75 223 ARG A N 1
ATOM 1727 C CA . ARG A 1 223 ? 10.773 7.806 -7.540 1.00 52.75 223 ARG A CA 1
ATOM 1728 C C . ARG A 1 223 ? 9.294 7.488 -7.323 1.00 52.75 223 ARG A C 1
ATOM 1730 O O . ARG A 1 223 ? 8.867 7.252 -6.191 1.00 52.75 223 ARG A O 1
ATOM 1737 N N . SER A 1 224 ? 8.508 7.495 -8.395 1.00 48.44 224 SER A N 1
ATOM 1738 C CA . SER A 1 224 ? 7.069 7.203 -8.342 1.00 48.44 224 SER A CA 1
ATOM 1739 C C . SER A 1 224 ? 6.783 5.731 -8.015 1.00 48.44 224 SER A C 1
ATOM 1741 O O . SER A 1 224 ? 5.880 5.436 -7.230 1.00 48.44 224 SER A O 1
ATOM 1743 N N . SER A 1 225 ? 7.604 4.809 -8.520 1.00 43.97 225 SER A N 1
ATOM 1744 C CA . SER A 1 225 ? 7.502 3.376 -8.215 1.00 43.97 225 SER A CA 1
ATOM 1745 C C . SER A 1 225 ? 7.928 3.033 -6.778 1.00 43.97 225 SER A C 1
ATOM 1747 O O . SER A 1 225 ? 7.317 2.161 -6.159 1.00 43.97 225 SER A O 1
ATOM 1749 N N . TRP A 1 226 ? 8.869 3.776 -6.183 1.00 50.03 226 TRP A N 1
ATOM 1750 C CA . TRP A 1 226 ? 9.267 3.601 -4.776 1.00 50.03 226 TRP A CA 1
ATOM 1751 C C . TRP A 1 226 ? 8.160 3.985 -3.777 1.00 50.03 226 TRP A C 1
ATOM 1753 O O . TRP A 1 226 ? 7.957 3.307 -2.768 1.00 50.03 226 TRP A O 1
ATOM 1763 N N . ARG A 1 227 ? 7.375 5.032 -4.080 1.00 52.03 227 ARG A N 1
ATOM 1764 C CA . ARG A 1 227 ? 6.201 5.421 -3.271 1.00 52.03 227 ARG A CA 1
ATOM 1765 C C . ARG A 1 227 ? 5.112 4.346 -3.273 1.00 52.03 227 ARG A C 1
ATOM 1767 O O . ARG A 1 227 ? 4.487 4.115 -2.243 1.00 52.03 227 ARG A O 1
ATOM 1774 N N . LEU A 1 228 ? 4.916 3.667 -4.404 1.00 42.94 228 LEU A N 1
ATOM 1775 C CA . LEU A 1 228 ? 3.983 2.542 -4.511 1.00 42.94 228 LEU A CA 1
ATOM 1776 C C . LEU A 1 228 ? 4.472 1.319 -3.721 1.00 42.94 228 LEU A C 1
ATOM 1778 O O . LEU A 1 228 ? 3.666 0.640 -3.092 1.00 42.94 228 LEU A O 1
ATOM 1782 N N . PHE A 1 229 ? 5.783 1.069 -3.701 1.00 45.31 229 PHE A N 1
ATOM 1783 C CA . PHE A 1 229 ? 6.379 -0.056 -2.974 1.00 45.31 229 PHE A CA 1
ATOM 1784 C C . PHE A 1 229 ? 6.306 0.105 -1.451 1.00 45.31 229 PHE A C 1
ATOM 1786 O O . PHE A 1 229 ? 5.969 -0.847 -0.750 1.00 45.31 229 PHE A O 1
ATOM 1793 N N . ARG A 1 230 ? 6.542 1.319 -0.934 1.00 48.28 230 ARG A N 1
ATOM 1794 C CA . ARG A 1 230 ? 6.450 1.617 0.507 1.00 48.28 230 ARG A CA 1
ATOM 1795 C C . ARG A 1 230 ? 5.042 1.396 1.075 1.00 48.28 230 ARG A C 1
ATOM 1797 O O . ARG A 1 230 ? 4.914 1.051 2.241 1.00 48.28 230 ARG A O 1
ATOM 1804 N N . ASN A 1 231 ? 4.009 1.535 0.244 1.00 43.94 231 ASN A N 1
ATOM 1805 C CA . ASN A 1 231 ? 2.618 1.278 0.627 1.00 43.94 231 ASN A CA 1
ATOM 1806 C C . ASN A 1 231 ? 2.194 -0.194 0.462 1.00 43.94 231 ASN A C 1
ATOM 1808 O O . ASN A 1 231 ? 1.109 -0.558 0.904 1.00 43.94 231 ASN A O 1
ATOM 1812 N N . MET A 1 232 ? 3.014 -1.036 -0.180 1.00 38.59 232 MET A N 1
ATOM 1813 C CA . MET A 1 232 ? 2.715 -2.457 -0.418 1.00 38.59 232 MET A CA 1
ATOM 1814 C C . MET A 1 232 ? 3.416 -3.413 0.553 1.00 38.59 232 MET A C 1
ATOM 1816 O O . MET A 1 232 ? 3.066 -4.591 0.583 1.00 38.59 232 MET A O 1
ATOM 1820 N N . ILE A 1 233 ? 4.377 -2.938 1.348 1.00 39.97 233 ILE A N 1
ATOM 1821 C CA . ILE A 1 233 ? 4.996 -3.730 2.414 1.00 39.97 233 ILE A CA 1
ATOM 1822 C C . ILE A 1 233 ? 4.233 -3.419 3.710 1.00 39.97 233 ILE A C 1
ATOM 1824 O O . ILE A 1 233 ? 4.459 -2.355 4.289 1.00 39.97 233 ILE A O 1
ATOM 1828 N N . PRO A 1 234 ? 3.312 -4.285 4.179 1.00 41.94 234 PRO A N 1
ATOM 1829 C CA . PRO A 1 234 ? 2.763 -4.130 5.520 1.00 41.94 234 PRO A CA 1
ATOM 1830 C C . PRO A 1 234 ? 3.912 -4.244 6.535 1.00 41.94 234 PRO A C 1
ATOM 1832 O O . PRO A 1 234 ? 4.881 -4.961 6.265 1.00 41.94 234 PRO A O 1
ATOM 1835 N N . PRO A 1 235 ? 3.851 -3.554 7.687 1.00 47.16 235 PRO A N 1
ATOM 1836 C CA . PRO A 1 235 ? 4.892 -3.658 8.700 1.00 47.16 235 PRO A CA 1
ATOM 1837 C C . PRO A 1 235 ? 5.018 -5.122 9.142 1.00 47.16 235 PRO A C 1
ATOM 1839 O O . PRO A 1 235 ? 4.175 -5.649 9.860 1.00 47.16 235 PRO A O 1
ATOM 1842 N N . LEU A 1 236 ? 6.092 -5.786 8.708 1.00 45.38 236 LEU A N 1
ATOM 1843 C CA . LEU A 1 236 ? 6.453 -7.163 9.071 1.00 45.38 236 LEU A CA 1
ATOM 1844 C C . LEU A 1 236 ? 6.874 -7.299 10.549 1.00 45.38 236 LEU A C 1
ATOM 1846 O O . LEU A 1 236 ? 7.379 -8.342 10.949 1.00 45.38 236 LEU A O 1
ATOM 1850 N N . LEU A 1 237 ? 6.693 -6.251 11.357 1.00 44.38 237 LEU A N 1
ATOM 1851 C CA . LEU A 1 237 ? 7.189 -6.169 12.728 1.00 44.38 237 LEU A CA 1
ATOM 1852 C C . LEU A 1 237 ? 6.315 -6.909 13.757 1.00 44.38 237 LEU A C 1
ATOM 1854 O O . LEU A 1 237 ? 6.799 -7.142 14.856 1.00 44.38 237 LEU A O 1
ATOM 1858 N N . ASP A 1 238 ? 5.107 -7.364 13.395 1.00 43.19 238 ASP A N 1
ATOM 1859 C CA . ASP A 1 238 ? 4.175 -8.007 14.342 1.00 43.19 238 ASP A CA 1
ATOM 1860 C C . ASP A 1 238 ? 3.835 -9.477 14.025 1.00 43.19 238 ASP A C 1
ATOM 1862 O O . ASP A 1 238 ? 2.818 -9.994 14.491 1.00 43.19 238 ASP A O 1
ATOM 1866 N N . GLN A 1 239 ? 4.656 -10.197 13.251 1.00 42.69 239 GLN A N 1
ATOM 1867 C CA . GLN A 1 239 ? 4.493 -11.654 13.170 1.00 42.69 239 GLN A CA 1
ATOM 1868 C C . GLN A 1 239 ? 5.204 -12.324 14.356 1.00 42.69 239 GLN A C 1
ATOM 1870 O O . GLN A 1 239 ? 6.434 -12.287 14.413 1.00 42.69 239 GLN A O 1
ATOM 1875 N N . PRO A 1 240 ? 4.478 -12.943 15.311 1.00 48.22 240 PRO A N 1
ATOM 1876 C CA . PRO A 1 240 ? 5.116 -13.740 16.346 1.00 48.22 240 PRO A CA 1
ATOM 1877 C C . PRO A 1 240 ? 5.821 -14.919 15.672 1.00 48.22 240 PRO A C 1
ATOM 1879 O O . PRO A 1 240 ? 5.191 -15.688 14.946 1.00 48.22 240 PRO A O 1
ATOM 1882 N N . SER A 1 241 ? 7.128 -15.047 15.895 1.00 52.00 241 SER A N 1
ATOM 1883 C CA . SER A 1 241 ? 7.902 -16.210 15.470 1.00 52.00 241 SER A CA 1
ATOM 1884 C C . SER A 1 241 ? 7.308 -17.462 16.118 1.00 52.00 241 SER A C 1
ATOM 1886 O O . SER A 1 241 ? 7.404 -17.624 17.337 1.00 52.00 241 SER A O 1
ATOM 1888 N N . SER A 1 242 ? 6.656 -18.297 15.310 1.00 57.31 242 SER A N 1
ATOM 1889 C CA . SER A 1 242 ? 6.238 -19.654 15.671 1.00 57.31 242 SER A CA 1
ATOM 1890 C C . SER A 1 242 ? 7.424 -20.601 15.749 1.00 57.31 242 SER A C 1
ATOM 1892 O O . SER A 1 242 ? 8.240 -20.542 14.798 1.00 57.31 242 SER A O 1
#

Radius of gyration: 36.84 Å; chains: 1; bounding box: 86×65×92 Å

Foldseek 3Di:
DPDPVLLVLLVVVLVCVLVVNDPDDDDVSSVVCCVVPVVSVVVSVVSVVVVVCVVPPDDPQPPDHVVVVVVVVVVVVVVVVVVVVVVVVVVVVVVVVVVVVVVVVPPDPPPCVVVVVPVPPDDDPPPPPDPPDDDDDDDDDDDDDDDDDDDDDDDDDDPPDPPPVVVVVLVPPDPVVNVVVVVVCVVCVVVVVVVVVVVVDPPDDDDDPPPVVVCVVVVVVVVVVVVVVVVVDDPPPPDPDD

Sequence (242 aa):
MKSARPCQVCQNWIQTLLDNECWVEPAPAVGQHLASCPVCRERLAAAQALLLAIRYWSVPEPATPPNRIVARVLVERQEQSRDRLRWLLAASLLLVGLAWWPMTALREPGPIADRWAAADQRPGSDSLAANAGKVSESVDLAQARAFSPSDSAIEDETQATEYPVRELAYWFLPGEVRETVEGVFDALAPVLVMSREQMNGPGWPPALPPLDTVWDPVWDAGRSSWRLFRNMIPPLLDQPSS